Protein 6XFJ (pdb70)

Sequence (306 aa):
SASKNSSAISSSSSIFCEEKYKQTKEEQALTFFQEHPQYMMRRSKKEDEEEQLMTEEFKKVLLEPGSKNLSIYQTLLAAHERLQALNSASKNSSAISSSSSSIFCEKYKQTKEQALTFFQEHPQYMRSKEDEEQLMTEFKKVLLEPGSKNLSIYQTLLAAHERLQALNSASKNSSAISSSSSSIFCEKYKQTKEEQALTFFQEHPQYMRSKEDEEQLMTEFKKVLLEPGSKNLSIYQTLLAAHERLQALSASKNSAISSSSSIFCEEKYKQTKEQALTFFQEHPQYMRSKKEDEEEQLMTEEFKKVLLEPGSKNLSIYQTLLLAAHERLQAL

Radius of gyration: 25.16 Å; Cα contacts (8 Å, |Δi|>4): 412; chains: 4; bounding box: 38×78×52 Å

Secondary structure (DSSP, 8-state):
-HHHHHHHHHHIIIIIS-HHHHHHHHHHHH-THHHH-HHHHHHHHHHHHHHHHSGGGTT--HHHHHHHHHHHHHH-/--HHHHHHHHHHIIIIIS-HHHHHHHHHHHH-THHHH-HHHHHHHHHHHHHHHH-GGGTT--HHHHHHHHHHHHHT-/--HHHHHHHHHHIIIIIS-HHHHHHHHHHHH-THHHH-HHHHHHHHHHHHHHHHSGGGTT--HHHHHHHHHHHHHT-/-HHHHHHHHHHIIIIIS-HHHHHHHHHHHH-THHHH-HHHHHHHHHHHHHHHH-GGGTT--HHHHHHHHHHHHHT-

Structure (mmCIF, N/CA/C/O backbone):
data_6XFJ
#
_entry.id   6XFJ
#
_cell.length_a   25.503
_cell.length_b   53.183
_cell.length_c   56.851
_cell.angle_alpha   107.690
_cell.angle_beta   97.200
_cell.angle_gamma   95.950
#
_symmetry.space_group_name_H-M   'P 1'
#
loop_
_entity.id
_entity.type
_entity.pdbx_description
1 polymer 'Type 3 secretion system pilotin'
2 non-polymer 'CADMIUM ION'
3 non-polymer 'CHLORIDE ION'
4 non-polymer 'SODIUM ION'
5 water water
#
loop_
_atom_site.group_PDB
_atom_site.id
_atom_site.type_symbol
_atom_site.label_atom_id
_atom_site.label_alt_id
_atom_site.label_comp_id
_atom_site.label_asym_id
_atom_site.label_entity_id
_atom_site.label_seq_id
_atom_site.pdbx_PDB_ins_code
_atom_site.Cartn_x
_atom_site.Cartn_y
_atom_site.Cartn_z
_atom_site.occupancy
_atom_site.B_iso_or_equiv
_atom_site.auth_seq_id
_atom_site.auth_comp_id
_atom_site.auth_asym_id
_atom_site.auth_atom_id
_atom_site.pdbx_PDB_model_num
ATOM 1 N N . SER A 1 7 ? 0.795 86.293 14.327 1.00 38.17 72 SER A N 1
ATOM 2 C CA . SER A 1 7 ? 0.634 85.106 13.429 1.00 28.43 72 SER A CA 1
ATOM 3 C C . SER A 1 7 ? 0.166 83.882 14.223 1.00 25.15 72 SER A C 1
ATOM 4 O O . SER A 1 7 ? 0.426 83.769 15.449 1.00 23.38 72 SER A O 1
ATOM 7 N N . ALA A 1 8 ? -0.463 82.945 13.520 1.00 20.94 73 ALA A N 1
ATOM 8 C CA . ALA A 1 8 ? -0.866 81.651 14.099 1.00 18.41 73 ALA A CA 1
ATOM 9 C C . ALA A 1 8 ? 0.399 80.948 14.577 1.00 16.29 73 ALA A C 1
ATOM 10 O O . ALA A 1 8 ? 0.335 80.357 15.651 1.00 16.94 73 ALA A O 1
ATOM 12 N N . SER A 1 9 ? 1.518 81.019 13.869 1.00 17.47 74 SER A N 1
ATOM 13 C CA . SER A 1 9 ? 2.759 80.322 14.282 1.00 19.04 74 SER A CA 1
ATOM 14 C C . SER A 1 9 ? 3.276 80.901 15.610 1.00 16.87 74 SER A C 1
ATOM 15 O O . SER A 1 9 ? 3.756 80.152 16.469 1.00 18.58 74 SER A O 1
ATOM 18 N N . LYS A 1 10 ? 3.183 82.200 15.831 1.00 18.16 75 LYS A N 1
ATOM 19 C CA . LYS A 1 10 ? 3.671 82.797 17.087 1.00 19.81 75 LYS A CA 1
ATOM 20 C C . LYS A 1 10 ? 2.834 82.273 18.273 1.00 15.21 75 LYS A C 1
ATOM 21 O O . LYS A 1 10 ? 3.383 81.826 19.290 1.00 15.53 75 LYS A O 1
ATOM 27 N N . ASN A 1 11 ? 1.514 82.363 18.131 1.00 13.68 76 ASN A N 1
ATOM 28 C CA . ASN A 1 11 ? 0.615 81.942 19.222 1.00 13.87 76 ASN A CA 1
ATOM 29 C C . ASN A 1 11 ? 0.807 80.446 19.457 1.00 11.45 76 ASN A C 1
ATOM 30 O O . ASN A 1 11 ? 0.724 79.971 20.628 1.00 11.02 76 ASN A O 1
ATOM 35 N N . SER A 1 12 ? 1.027 79.679 18.375 1.00 12.62 77 SER A N 1
ATOM 36 C CA A SER A 1 12 ? 1.227 78.211 18.481 0.58 12.82 77 SER A CA 1
ATOM 37 C CA B SER A 1 12 ? 1.161 78.212 18.560 0.42 12.40 77 SER A CA 1
ATOM 38 C C . SER A 1 12 ? 2.496 77.917 19.284 1.00 12.10 77 SER A C 1
ATOM 39 O O . SER A 1 12 ? 2.521 76.979 20.137 1.00 11.89 77 SER A O 1
ATOM 44 N N . ALA A 1 13 ? 3.547 78.695 19.032 1.00 11.36 78 ALA A N 1
ATOM 45 C CA . ALA A 1 13 ? 4.863 78.463 19.632 1.00 13.42 78 ALA A CA 1
ATOM 46 C C . ALA A 1 13 ? 4.715 78.762 21.115 1.00 11.90 78 ALA A C 1
ATOM 47 O O . ALA A 1 13 ? 5.176 77.990 21.954 1.00 11.62 78 ALA A O 1
ATOM 49 N N . ILE A 1 14 ? 4.047 79.860 21.440 1.00 11.24 79 ILE A N 1
ATOM 50 C CA . ILE A 1 14 ? 3.939 80.256 22.887 1.00 11.07 79 ILE A CA 1
ATOM 51 C C . ILE A 1 14 ? 3.115 79.220 23.652 1.00 9.54 79 ILE A C 1
ATOM 52 O O . ILE A 1 14 ? 3.499 78.730 24.739 1.00 8.88 79 ILE A O 1
ATOM 57 N N . SER A 1 15 ? 1.997 78.832 23.057 1.00 8.90 80 SER A N 1
ATOM 58 C CA A SER A 1 15 ? 1.100 77.830 23.692 0.59 8.98 80 SER A CA 1
ATOM 59 C CA B SER A 1 15 ? 1.102 77.852 23.723 0.41 9.36 80 SER A CA 1
ATOM 60 C C . SER A 1 15 ? 1.835 76.503 23.877 1.00 8.56 80 SER A C 1
ATOM 61 O O . SER A 1 15 ? 1.730 75.879 24.919 1.00 8.49 80 SER A O 1
ATOM 66 N N . SER A 1 16 ? 2.558 76.052 22.850 1.00 9.92 81 SER A N 1
ATOM 67 C CA A SER A 1 16 ? 3.296 74.775 22.942 0.52 11.05 81 SER A CA 1
ATOM 68 C CA B SER A 1 16 ? 3.283 74.768 22.964 0.48 10.87 81 SER A CA 1
ATOM 69 C C . SER A 1 16 ? 4.379 74.888 24.026 1.00 9.09 81 SER A C 1
ATOM 70 O O . SER A 1 16 ? 4.588 73.925 24.743 1.00 8.22 81 SER A O 1
ATOM 75 N N . SER A 1 17 ? 5.036 76.043 24.074 1.00 8.58 82 SER A N 1
ATOM 76 C CA . SER A 1 17 ? 6.063 76.231 25.132 1.00 9.31 82 SER A CA 1
ATOM 77 C C . SER A 1 17 ? 5.460 76.106 26.543 1.00 9.59 82 SER A C 1
ATOM 78 O O . SER A 1 17 ? 6.063 75.470 27.456 1.00 10.38 82 SER A O 1
ATOM 81 N N . ILE A 1 18 ? 4.288 76.663 26.748 1.00 10.42 83 ILE A N 1
ATOM 82 C CA . ILE A 1 18 ? 3.576 76.544 28.047 1.00 9.38 83 ILE A CA 1
ATOM 83 C C . ILE A 1 18 ? 3.209 75.103 28.350 1.00 8.71 83 ILE A C 1
ATOM 84 O O . ILE A 1 18 ? 3.502 74.554 29.424 1.00 9.74 83 ILE A O 1
ATOM 89 N N . PHE A 1 19 ? 2.651 74.421 27.346 1.00 9.46 84 PHE A N 1
ATOM 90 C CA . PHE A 1 19 ? 2.214 73.017 27.533 1.00 10.33 84 PHE A CA 1
ATOM 91 C C . PHE A 1 19 ? 3.405 72.093 27.793 1.00 9.20 84 PHE A C 1
ATOM 92 O O . PHE A 1 19 ? 3.342 71.219 28.667 1.00 9.45 84 PHE A O 1
ATOM 100 N N . CYS A 1 20 ? 4.453 72.237 26.980 1.00 9.27 85 CYS A N 1
ATOM 101 C CA . CYS A 1 20 ? 5.597 71.322 26.970 1.00 10.22 85 CYS A CA 1
ATOM 102 C C . CYS A 1 20 ? 6.567 71.571 28.109 1.00 10.01 85 CYS A C 1
ATOM 103 O O . CYS A 1 20 ? 6.880 70.645 28.836 1.00 12.78 85 CYS A O 1
ATOM 106 N N A GLU A 1 21 ? 6.989 72.813 28.264 0.52 9.98 86 GLU A N 1
ATOM 107 N N B GLU A 1 21 ? 7.112 72.784 28.177 0.48 10.75 86 GLU A N 1
ATOM 108 C CA A GLU A 1 21 ? 8.160 73.142 29.105 0.52 12.26 86 GLU A CA 1
ATOM 109 C CA B GLU A 1 21 ? 8.184 73.127 29.146 0.48 12.00 86 GLU A CA 1
ATOM 110 C C A GLU A 1 21 ? 7.750 73.753 30.461 0.52 12.27 86 GLU A C 1
ATOM 111 C C B GLU A 1 21 ? 7.591 73.565 30.496 0.48 10.86 86 GLU A C 1
ATOM 112 O O A GLU A 1 21 ? 8.489 73.569 31.470 0.52 12.10 86 GLU A O 1
ATOM 113 O O B GLU A 1 21 ? 7.967 72.991 31.517 0.48 9.80 86 GLU A O 1
ATOM 124 N N . LYS A 1 22 ? 6.656 74.510 30.497 1.00 10.85 87 LYS A N 1
ATOM 125 C CA . LYS A 1 22 ? 6.204 75.072 31.777 1.00 12.06 87 LYS A CA 1
ATOM 126 C C . LYS A 1 22 ? 5.438 74.029 32.575 1.00 11.02 87 LYS A C 1
ATOM 127 O O . LYS A 1 22 ? 5.733 73.789 33.723 1.00 11.67 87 LYS A O 1
ATOM 133 N N . TYR A 1 23 ? 4.456 73.352 31.987 1.00 10.98 88 TYR A N 1
ATOM 134 C CA . TYR A 1 23 ? 3.615 72.351 32.644 1.00 10.90 88 TYR A CA 1
ATOM 135 C C . TYR A 1 23 ? 4.132 70.927 32.522 1.00 11.45 88 TYR A C 1
ATOM 136 O O . TYR A 1 23 ? 3.658 70.052 33.226 1.00 12.05 88 TYR A O 1
ATOM 145 N N . LYS A 1 24 ? 4.994 70.647 31.549 1.00 10.87 89 LYS A N 1
ATOM 146 C CA . LYS A 1 24 ? 5.534 69.285 31.322 1.00 10.87 89 LYS A CA 1
ATOM 147 C C . LYS A 1 24 ? 4.397 68.274 31.076 1.00 10.50 89 LYS A C 1
ATOM 148 O O . LYS A 1 24 ? 4.466 67.150 31.524 1.00 11.01 89 LYS A O 1
ATOM 154 N N . GLN A 1 25 ? 3.334 68.727 30.406 1.00 10.68 90 GLN A N 1
ATOM 155 C CA . GLN A 1 25 ? 2.103 67.894 30.341 1.00 10.77 90 GLN A CA 1
ATOM 156 C C . GLN A 1 25 ? 2.373 66.555 29.641 1.00 9.42 90 GLN A C 1
ATOM 157 O O . GLN A 1 25 ? 1.810 65.566 30.064 1.00 10.59 90 GLN A O 1
ATOM 163 N N . THR A 1 26 ? 3.089 66.571 28.502 1.00 9.66 91 THR A N 1
ATOM 164 C CA . THR A 1 26 ? 3.315 65.306 27.779 1.00 9.55 91 THR A CA 1
ATOM 165 C C . THR A 1 26 ? 4.182 64.345 28.592 1.00 10.81 91 THR A C 1
ATOM 166 O O . THR A 1 26 ? 3.849 63.130 28.655 1.00 11.65 91 THR A O 1
ATOM 170 N N . LYS A 1 27 ? 5.266 64.864 29.186 1.00 9.99 92 LYS A N 1
ATOM 171 C CA . LYS A 1 27 ? 6.133 63.989 30.000 1.00 11.17 92 LYS A CA 1
ATOM 172 C C . LYS A 1 27 ? 5.321 63.411 31.182 1.00 11.50 92 LYS A C 1
ATOM 173 O O . LYS A 1 27 ? 5.480 62.205 31.480 1.00 11.35 92 LYS A O 1
ATOM 179 N N . GLU A 1 28 ? 4.499 64.238 31.830 1.00 10.65 93 GLU A N 1
ATOM 180 C CA A GLU A 1 28 ? 3.674 63.745 32.945 0.66 11.41 93 GLU A CA 1
ATOM 181 C CA B GLU A 1 28 ? 3.609 63.822 32.955 0.34 11.58 93 GLU A CA 1
ATOM 182 C C . GLU A 1 28 ? 2.648 62.708 32.493 1.00 11.02 93 GLU A C 1
ATOM 183 O O . GLU A 1 28 ? 2.456 61.692 33.185 1.00 12.20 93 GLU A O 1
ATOM 194 N N . GLN A 1 29 ? 2.054 62.931 31.331 1.00 10.24 94 GLN A N 1
ATOM 195 C CA . GLN A 1 29 ? 1.068 61.965 30.795 1.00 10.20 94 GLN A CA 1
ATOM 196 C C . GLN A 1 29 ? 1.739 60.631 30.474 1.00 11.60 94 GLN A C 1
ATOM 197 O O . GLN A 1 29 ? 1.161 59.584 30.789 1.00 11.25 94 GLN A O 1
ATOM 203 N N . ALA A 1 30 ? 2.936 60.674 29.938 1.00 11.35 95 ALA A N 1
ATOM 204 C CA . ALA A 1 30 ? 3.611 59.414 29.568 1.00 10.95 95 ALA A CA 1
ATOM 205 C C . ALA A 1 30 ? 3.954 58.663 30.848 1.00 10.96 95 ALA A C 1
ATOM 206 O O . ALA A 1 30 ? 3.742 57.454 30.962 1.00 11.80 95 ALA A O 1
ATOM 208 N N . LEU A 1 31 ? 4.438 59.408 31.842 1.00 10.50 96 LEU A N 1
ATOM 209 C CA . LEU A 1 31 ? 4.783 58.743 33.119 1.00 14.40 96 LEU A CA 1
ATOM 210 C C . LEU A 1 31 ? 3.525 58.132 33.744 1.00 16.02 96 LEU A C 1
ATOM 211 O O . LEU A 1 31 ? 3.569 56.935 34.190 1.00 14.96 96 LEU A O 1
ATOM 216 N N . THR A 1 32 ? 2.433 58.869 33.746 1.00 15.64 97 THR A N 1
ATOM 217 C CA . THR A 1 32 ? 1.141 58.366 34.276 1.00 13.23 97 THR A CA 1
ATOM 218 C C . THR A 1 32 ? 0.781 57.053 33.592 1.00 11.43 97 THR A C 1
ATOM 219 O O . THR A 1 32 ? 0.437 56.063 34.203 1.00 13.23 97 THR A O 1
ATOM 223 N N . PHE A 1 33 ? 0.772 57.068 32.246 1.00 10.18 98 PHE A N 1
ATOM 224 C CA . PHE A 1 33 ? 0.466 55.867 31.458 1.00 9.65 98 PHE A CA 1
ATOM 225 C C . PHE A 1 33 ? 1.312 54.688 31.927 1.00 10.31 98 PHE A C 1
ATOM 226 O O . PHE A 1 33 ? 0.785 53.580 32.123 1.00 9.99 98 PHE A O 1
ATOM 234 N N . PHE A 1 34 ? 2.630 54.866 31.967 1.00 9.71 99 PHE A N 1
ATOM 235 C CA . PHE A 1 34 ? 3.502 53.722 32.291 1.00 10.93 99 PHE A CA 1
ATOM 236 C C . PHE A 1 34 ? 3.283 53.257 33.738 1.00 10.84 99 PHE A C 1
ATOM 237 O O . PHE A 1 34 ? 3.200 52.031 33.989 1.00 10.46 99 PHE A O 1
ATOM 245 N N . GLN A 1 35 ? 3.130 54.186 34.683 1.00 10.35 100 GLN A N 1
ATOM 246 C CA . GLN A 1 35 ? 2.832 53.769 36.066 1.00 10.96 100 GLN A CA 1
ATOM 247 C C . GLN A 1 35 ? 1.549 52.916 36.097 1.00 10.16 100 GLN A C 1
ATOM 248 O O . GLN A 1 35 ? 1.470 51.980 36.928 1.00 11.58 100 GLN A O 1
ATOM 254 N N . GLU A 1 36 ? 0.564 53.257 35.264 1.00 10.46 101 GLU A N 1
ATOM 255 C CA . GLU A 1 36 ? -0.762 52.573 35.239 1.00 10.96 101 GLU A CA 1
ATOM 256 C C . GLU A 1 36 ? -0.712 51.254 34.449 1.00 9.70 101 GLU A C 1
ATOM 257 O O . GLU A 1 36 ? -1.649 50.478 34.543 1.00 13.08 101 GLU A O 1
ATOM 263 N N . HIS A 1 37 ? 0.359 51.009 33.709 1.00 9.15 102 HIS A N 1
ATOM 264 C CA . HIS A 1 37 ? 0.471 49.833 32.812 1.00 9.15 102 HIS A CA 1
ATOM 265 C C . HIS A 1 37 ? 1.821 49.187 33.040 1.00 8.90 102 HIS A C 1
ATOM 266 O O . HIS A 1 37 ? 2.684 49.191 32.153 1.00 9.28 102 HIS A O 1
ATOM 273 N N . PRO A 1 38 ? 2.027 48.614 34.238 1.00 9.12 103 PRO A N 1
ATOM 274 C CA . PRO A 1 38 ? 3.340 48.107 34.614 1.00 8.63 103 PRO A CA 1
ATOM 275 C C . PRO A 1 38 ? 3.829 46.957 33.725 1.00 9.45 103 PRO A C 1
ATOM 276 O O . PRO A 1 38 ? 5.009 46.639 33.814 1.00 9.52 103 PRO A O 1
ATOM 280 N N . GLN A 1 39 ? 2.959 46.314 32.947 1.00 9.79 104 GLN A N 1
ATOM 281 C CA . GLN A 1 39 ? 3.429 45.261 32.022 1.00 10.14 104 GLN A CA 1
ATOM 282 C C . GLN A 1 39 ? 4.582 45.816 31.159 1.00 10.96 104 GLN A C 1
ATOM 283 O O . GLN A 1 39 ? 5.472 45.045 30.783 1.00 11.52 104 GLN A O 1
ATOM 289 N N . TYR A 1 40 ? 4.549 47.100 30.806 1.00 9.61 105 TYR A N 1
ATOM 290 C CA . TYR A 1 40 ? 5.515 47.666 29.839 1.00 10.98 105 TYR A CA 1
ATOM 291 C C . TYR A 1 40 ? 6.864 47.959 30.500 1.00 11.03 105 TYR A C 1
ATOM 292 O O . TYR A 1 40 ? 7.843 48.156 29.778 1.00 12.38 105 TYR A O 1
ATOM 301 N N A MET A 1 41 ? 6.928 48.016 31.829 0.46 10.44 106 MET A N 1
ATOM 302 N N B MET A 1 41 ? 6.894 47.998 31.831 0.54 10.03 106 MET A N 1
ATOM 303 C CA A MET A 1 41 ? 8.254 48.062 32.494 0.46 11.38 106 MET A CA 1
ATOM 304 C CA B MET A 1 41 ? 8.182 48.114 32.549 0.54 10.78 106 MET A CA 1
ATOM 305 C C A MET A 1 41 ? 8.739 46.643 32.778 0.46 12.14 106 MET A C 1
ATOM 306 C C B MET A 1 41 ? 8.697 46.722 32.947 0.54 12.46 106 MET A C 1
ATOM 307 O O A MET A 1 41 ? 9.961 46.408 32.835 0.46 12.86 106 MET A O 1
ATOM 308 O O B MET A 1 41 ? 9.902 46.588 33.217 0.54 13.97 106 MET A O 1
ATOM 317 N N . ARG A 1 42 ? 7.798 45.734 33.005 1.00 12.21 107 ARG A N 1
ATOM 318 C CA A ARG A 1 42 ? 8.135 44.357 33.399 0.56 13.05 107 ARG A CA 1
ATOM 319 C CA B ARG A 1 42 ? 8.113 44.339 33.400 0.44 13.81 107 ARG A CA 1
ATOM 320 C C . ARG A 1 42 ? 8.660 43.599 32.175 1.00 12.22 107 ARG A C 1
ATOM 321 O O . ARG A 1 42 ? 9.439 42.696 32.369 1.00 16.73 107 ARG A O 1
ATOM 336 N N . SER A 1 43 ? 8.186 43.938 30.983 1.00 12.60 108 SER A N 1
ATOM 337 C CA . SER A 1 43 ? 8.496 43.188 29.752 1.00 12.17 108 SER A CA 1
ATOM 338 C C . SER A 1 43 ? 8.990 44.163 28.676 1.00 11.13 108 SER A C 1
ATOM 339 O O . SER A 1 43 ? 8.206 44.958 28.130 1.00 12.02 108 SER A O 1
ATOM 342 N N . LYS A 1 44 ? 10.254 44.033 28.314 1.00 12.78 109 LYS A N 1
ATOM 343 C CA A LYS A 1 44 ? 10.834 44.843 27.227 0.64 13.52 109 LYS A CA 1
ATOM 344 C CA B LYS A 1 44 ? 10.909 44.757 27.189 0.36 14.48 109 LYS A CA 1
ATOM 345 C C . LYS A 1 44 ? 10.156 44.488 25.881 1.00 12.02 109 LYS A C 1
ATOM 346 O O . LYS A 1 44 ? 9.912 45.388 25.108 1.00 14.31 109 LYS A O 1
ATOM 357 N N . GLU A 1 45 ? 9.808 43.231 25.653 1.00 12.67 110 GLU A N 1
ATOM 358 C CA . GLU A 1 45 ? 9.118 42.817 24.430 1.00 13.39 110 GLU A CA 1
ATOM 359 C C . GLU A 1 45 ? 7.768 43.535 24.340 1.00 12.02 110 GLU A C 1
ATOM 360 O O . GLU A 1 45 ? 7.391 43.992 23.261 1.00 12.80 110 GLU A O 1
ATOM 362 N N . ASP A 1 46 ? 7.017 43.595 25.419 1.00 11.49 111 ASP A N 1
ATOM 363 C CA . ASP A 1 46 ? 5.723 44.303 25.388 1.00 11.02 111 ASP A CA 1
ATOM 364 C C . ASP A 1 46 ? 5.948 45.780 25.073 1.00 9.89 111 ASP A C 1
ATOM 365 O O . ASP A 1 46 ? 5.205 46.371 24.291 1.00 9.68 111 ASP A O 1
ATOM 370 N N A GLU A 1 47 ? 6.981 46.394 25.659 0.39 11.21 112 GLU A N 1
ATOM 371 N N B GLU A 1 47 ? 6.983 46.379 25.656 0.61 10.23 112 GLU A N 1
ATOM 372 C CA A GLU A 1 47 ? 7.289 47.842 25.455 0.39 11.62 112 GLU A CA 1
ATOM 373 C CA B GLU A 1 47 ? 7.283 47.826 25.459 0.61 10.74 112 GLU A CA 1
ATOM 374 C C A GLU A 1 47 ? 7.639 48.067 23.975 0.39 10.76 112 GLU A C 1
ATOM 375 C C B GLU A 1 47 ? 7.613 48.049 23.971 0.61 9.59 112 GLU A C 1
ATOM 376 O O A GLU A 1 47 ? 7.198 49.089 23.401 0.39 10.97 112 GLU A O 1
ATOM 377 O O B GLU A 1 47 ? 7.127 49.038 23.374 0.61 9.65 112 GLU A O 1
ATOM 388 N N . GLU A 1 48 ? 8.360 47.133 23.337 1.00 11.24 113 GLU A N 1
ATOM 389 C CA . GLU A 1 48 ? 8.765 47.341 21.946 1.00 11.92 113 GLU A CA 1
ATOM 390 C C . GLU A 1 48 ? 7.520 47.221 21.045 1.00 9.53 113 GLU A C 1
ATOM 391 O O . GLU A 1 48 ? 7.349 48.014 20.136 1.00 11.32 113 GLU A O 1
ATOM 397 N N . GLN A 1 49 ? 6.613 46.281 21.340 1.00 10.51 114 GLN A N 1
ATOM 398 C CA . GLN A 1 49 ? 5.342 46.133 20.600 1.00 10.61 114 GLN A CA 1
ATOM 399 C C . GLN A 1 49 ? 4.504 47.410 20.792 1.00 9.64 114 GLN A C 1
ATOM 400 O O . GLN A 1 49 ? 3.891 47.865 19.845 1.00 9.75 114 GLN A O 1
ATOM 406 N N . LEU A 1 50 ? 4.518 47.956 22.018 1.00 9.01 115 LEU A N 1
ATOM 407 C CA . LEU A 1 50 ? 3.693 49.152 22.242 1.00 8.45 115 LEU A CA 1
ATOM 408 C C . LEU A 1 50 ? 4.207 50.321 21.415 1.00 7.97 115 LEU A C 1
ATOM 409 O O . LEU A 1 50 ? 3.431 51.073 20.826 1.00 9.04 115 LEU A O 1
ATOM 414 N N . MET A 1 51 ? 5.510 50.483 21.377 1.00 8.60 116 MET A N 1
ATOM 415 C CA . MET A 1 51 ? 6.097 51.615 20.588 1.00 9.91 116 MET A CA 1
ATOM 416 C C . MET A 1 51 ? 5.829 51.478 19.088 1.00 9.33 116 MET A C 1
ATOM 417 O O . MET A 1 51 ? 5.482 52.443 18.447 1.00 9.98 116 MET A O 1
ATOM 422 N N . THR A 1 52 ? 5.855 50.254 18.582 1.00 10.64 117 THR A N 1
ATOM 423 C CA . THR A 1 52 ? 5.490 49.975 17.186 1.00 11.12 117 THR A CA 1
ATOM 424 C C . THR A 1 52 ? 4.043 50.401 16.945 1.00 10.26 117 THR A C 1
ATOM 425 O O . THR A 1 52 ? 3.736 51.120 15.972 1.00 11.80 117 THR A O 1
ATOM 429 N N A GLU A 1 53 ? 3.118 49.989 17.829 0.48 11.22 118 GLU A N 1
ATOM 430 N N B GLU A 1 53 ? 3.140 49.996 17.834 0.52 10.86 118 GLU A N 1
ATOM 431 C CA A GLU A 1 53 ? 1.671 50.304 17.636 0.48 10.96 118 GLU A CA 1
ATOM 432 C CA B GLU A 1 53 ? 1.711 50.330 17.629 0.52 9.93 118 GLU A CA 1
ATOM 433 C C A GLU A 1 53 ? 1.415 51.804 17.870 0.48 10.00 118 GLU A C 1
ATOM 434 C C B GLU A 1 53 ? 1.521 51.851 17.794 0.52 9.82 118 GLU A C 1
ATOM 435 O O A GLU A 1 53 ? 0.455 52.332 17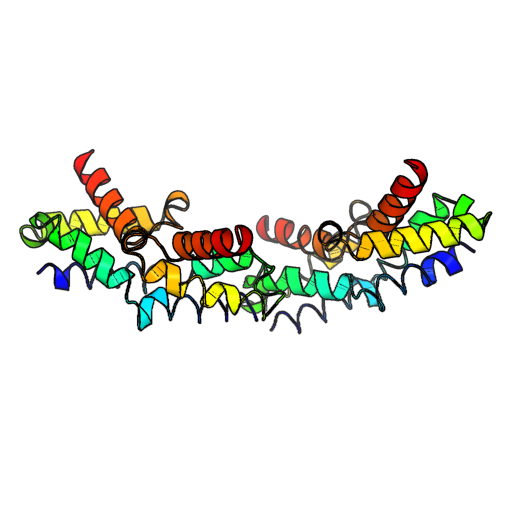.263 0.48 11.80 118 GLU A O 1
ATOM 436 O O B GLU A 1 53 ? 0.757 52.483 17.059 0.52 8.82 118 GLU A O 1
ATOM 447 N N . PHE A 1 54 ? 2.148 52.440 18.802 1.00 9.30 119 PHE A N 1
ATOM 448 C CA . PHE A 1 54 ? 2.022 53.877 19.088 1.00 10.37 119 PHE A CA 1
ATOM 449 C C . PHE A 1 54 ? 2.375 54.681 17.830 1.00 9.67 119 PHE A C 1
ATOM 450 O O . PHE A 1 54 ? 1.709 55.604 17.517 1.00 9.76 119 PHE A O 1
ATOM 458 N N . LYS A 1 55 ? 3.508 54.343 17.221 1.00 10.11 120 LYS A N 1
ATOM 459 C CA . LYS A 1 55 ? 3.908 55.047 15.973 1.00 10.55 120 LYS A CA 1
ATOM 460 C C . LYS A 1 55 ? 2.816 54.909 14.889 1.00 9.29 120 LYS A C 1
ATOM 461 O O . LYS A 1 55 ? 2.568 55.889 14.173 1.00 9.64 120 LYS A O 1
ATOM 467 N N . LYS A 1 56 ? 2.183 53.763 14.815 1.00 11.63 121 LYS A N 1
ATOM 468 C CA . LYS A 1 56 ? 1.086 53.575 13.830 1.00 12.99 121 LYS A CA 1
ATOM 469 C C . LYS A 1 56 ? -0.129 54.455 14.177 1.00 11.47 121 LYS A C 1
ATOM 470 O O . LYS A 1 56 ? -0.719 55.133 13.307 1.00 11.99 121 LYS A O 1
ATOM 476 N N . VAL A 1 57 ? -0.460 54.533 15.490 1.00 12.80 122 VAL A N 1
ATOM 477 C CA . VAL A 1 57 ? -1.629 55.354 15.917 1.00 10.69 122 VAL A CA 1
ATOM 478 C C . VAL A 1 57 ? -1.360 56.801 15.564 1.00 9.32 122 VAL A C 1
ATOM 479 O O . VAL A 1 57 ? -2.264 57.478 15.082 1.00 10.61 122 VAL A O 1
ATOM 483 N N . LEU A 1 58 ? -0.131 57.277 15.785 1.00 9.86 123 LEU A N 1
ATOM 484 C CA . LEU A 1 58 ? 0.177 58.703 15.588 1.00 9.79 123 LEU A CA 1
ATOM 485 C C . LEU A 1 58 ? 0.115 59.067 14.102 1.00 10.80 123 LEU A C 1
ATOM 486 O O . LEU A 1 58 ? 0.043 60.265 13.789 1.00 11.60 123 LEU A O 1
ATOM 491 N N . LEU A 1 59 ? 0.237 58.082 13.183 1.00 11.38 124 LEU A N 1
ATOM 492 C CA . LEU A 1 59 ? 0.115 58.351 11.711 1.00 12.96 124 LEU A CA 1
ATOM 493 C C . LEU A 1 59 ? -1.357 58.538 11.323 1.00 11.38 124 LEU A C 1
ATOM 494 O O . LEU A 1 59 ? -1.619 59.019 10.226 1.00 14.56 124 LEU A O 1
ATOM 499 N N . GLU A 1 60 ? -2.321 58.069 12.081 1.00 13.83 125 GLU A N 1
ATOM 500 C CA . GLU A 1 60 ? -3.738 58.124 11.709 1.00 12.30 125 GLU A CA 1
ATOM 501 C C . GLU A 1 60 ? -4.308 59.504 11.841 1.00 13.78 125 GLU A C 1
ATOM 502 O O . GLU A 1 60 ? -4.262 60.063 12.957 1.00 15.44 125 GLU A O 1
ATOM 508 N N . PRO A 1 61 ? -4.940 60.098 10.802 1.00 16.74 126 PRO A N 1
ATOM 509 C CA . PRO A 1 61 ? -5.574 61.401 10.971 1.00 14.44 126 PRO A CA 1
ATOM 510 C C . PRO A 1 61 ? -6.619 61.426 12.100 1.00 12.13 126 PRO A C 1
ATOM 511 O O . PRO A 1 61 ? -6.811 62.484 12.741 1.00 15.04 126 PRO A O 1
ATOM 515 N N . GLY A 1 62 ? -7.266 60.316 12.386 1.00 12.05 127 GLY A N 1
ATOM 516 C CA . GLY A 1 62 ? -8.267 60.278 13.463 1.00 14.68 127 GLY A CA 1
ATOM 517 C C . GLY A 1 62 ? -7.626 60.571 14.825 1.00 13.65 127 GLY A C 1
ATOM 518 O O . GLY A 1 62 ? -8.352 60.884 15.807 1.00 18.41 127 GLY A O 1
ATOM 519 N N . SER A 1 63 ? -6.310 60.419 14.924 1.00 15.29 128 SER A N 1
ATOM 520 C CA . SER A 1 63 ? -5.566 60.609 16.200 1.00 16.81 128 SER A CA 1
ATOM 521 C C . SER A 1 63 ? -4.898 61.980 16.279 1.00 13.18 128 SER A C 1
ATOM 522 O O . SER A 1 63 ? -4.210 62.264 17.301 1.00 12.93 128 SER A O 1
ATOM 525 N N . LYS A 1 64 ? -5.085 62.846 15.303 1.00 15.53 129 LYS A N 1
ATOM 526 C CA . LYS A 1 64 ? -4.207 64.025 15.156 1.00 15.76 129 LYS A CA 1
ATOM 527 C C . LYS A 1 64 ? -4.342 64.982 16.366 1.00 12.73 129 LYS A C 1
ATOM 528 O O . LYS A 1 64 ? -3.370 65.700 16.590 1.00 11.38 129 LYS A O 1
ATOM 534 N N . ASN A 1 65 ? -5.519 65.044 16.973 1.00 12.73 130 ASN A N 1
ATOM 535 C CA . ASN A 1 65 ? -5.733 65.980 18.129 1.00 13.01 130 ASN A CA 1
ATOM 536 C C . ASN A 1 65 ? -5.659 65.286 19.467 1.00 13.55 130 ASN A C 1
ATOM 537 O O . ASN A 1 65 ? -5.968 65.949 20.485 1.00 14.58 130 ASN A O 1
ATOM 542 N N . LEU A 1 66 ? -5.217 64.057 19.513 1.00 12.27 131 LEU A N 1
ATOM 543 C CA . LEU A 1 66 ? -5.163 63.324 20.784 1.00 12.32 131 LEU A CA 1
ATOM 544 C C . LEU A 1 66 ? -3.831 63.530 21.489 1.00 12.57 131 LEU A C 1
ATOM 545 O O . LEU A 1 66 ? -2.793 63.881 20.977 1.00 12.63 131 LEU A O 1
ATOM 550 N N . SER A 1 67 ? -3.912 63.394 22.832 1.00 9.71 132 SER A N 1
ATOM 551 C CA . SER A 1 67 ? -2.743 63.589 23.718 1.00 10.34 132 SER A CA 1
ATOM 552 C C . SER A 1 67 ? -1.863 62.370 23.686 1.00 8.47 132 SER A C 1
ATOM 553 O O . SER A 1 67 ? -2.248 61.274 23.190 1.00 9.01 132 SER A O 1
ATOM 556 N N . ILE A 1 68 ? -0.668 62.448 24.268 1.00 8.96 133 ILE A N 1
ATOM 557 C CA . ILE A 1 68 ? 0.188 61.266 24.355 1.00 8.84 133 ILE A CA 1
ATOM 558 C C . ILE A 1 68 ? -0.482 60.192 25.224 1.00 9.44 133 ILE A C 1
ATOM 559 O O . ILE A 1 68 ? -0.371 59.023 24.974 1.00 8.65 133 ILE A O 1
ATOM 564 N N . TYR A 1 69 ? -1.209 60.597 26.285 1.00 8.93 134 TYR A N 1
ATOM 565 C CA . TYR A 1 69 ? -1.908 59.589 27.094 1.00 9.96 134 TYR A CA 1
ATOM 566 C C . TYR A 1 69 ? -2.927 58.832 26.271 1.00 9.18 134 TYR A C 1
ATOM 567 O O . TYR A 1 69 ? -3.019 57.645 26.351 1.00 9.47 134 TYR A O 1
ATOM 576 N N . GLN A 1 70 ? -3.732 59.600 25.561 1.00 9.11 135 GLN A N 1
ATOM 577 C CA . GLN A 1 70 ? -4.858 58.982 24.796 1.00 8.77 135 GLN A CA 1
ATOM 578 C C . GLN A 1 70 ? -4.314 58.078 23.670 1.00 9.33 135 GLN A C 1
ATOM 579 O O . GLN A 1 70 ? -4.864 56.994 23.423 1.00 10.06 135 GLN A O 1
ATOM 585 N N . THR A 1 71 ? -3.176 58.454 23.101 1.00 9.35 136 THR A N 1
ATOM 586 C CA . THR A 1 71 ? -2.620 57.635 21.982 1.00 9.53 136 THR A CA 1
ATOM 587 C C . THR A 1 71 ? -1.863 56.416 22.519 1.00 9.58 136 THR A C 1
ATOM 588 O O . THR A 1 71 ? -1.915 55.347 21.901 1.00 8.29 136 THR A O 1
ATOM 592 N N . LEU A 1 72 ? -1.178 56.542 23.671 1.00 9.70 137 LEU A N 1
ATOM 593 C CA . LEU A 1 72 ? -0.608 55.336 24.336 1.00 9.62 137 LEU A CA 1
ATOM 594 C C . LEU A 1 72 ? -1.741 54.406 24.731 1.00 9.16 137 LEU A C 1
ATOM 595 O O . LEU A 1 72 ? -1.582 53.199 24.535 1.00 8.99 137 LEU A O 1
ATOM 600 N N . LEU A 1 73 ? -2.867 54.892 25.270 1.00 9.86 138 LEU A N 1
ATOM 601 C CA . LEU A 1 73 ? -3.984 54.002 25.634 1.00 10.14 138 LEU A CA 1
ATOM 602 C C . LEU A 1 73 ? -4.491 53.309 24.361 1.00 8.30 138 LEU A C 1
ATOM 603 O O . LEU A 1 73 ? -4.768 52.115 24.393 1.00 9.13 138 LEU A O 1
ATOM 608 N N . ALA A 1 74 ? -4.657 54.060 23.291 1.00 8.42 139 ALA A N 1
ATOM 609 C CA . ALA A 1 74 ? -5.195 53.482 22.033 1.00 9.79 139 ALA A CA 1
ATOM 610 C C . ALA A 1 74 ? -4.234 52.398 21.531 1.00 8.58 139 ALA A C 1
ATOM 611 O O . ALA A 1 74 ? -4.693 51.355 21.097 1.00 9.66 139 ALA A O 1
ATOM 613 N N . ALA A 1 75 ? -2.927 52.637 21.602 1.00 9.05 140 ALA A N 1
ATOM 614 C CA . ALA A 1 75 ? -1.909 51.637 21.188 1.00 9.64 140 ALA A CA 1
ATOM 615 C C . ALA A 1 75 ? -2.025 50.369 22.041 1.00 8.55 140 ALA A C 1
ATOM 616 O O . ALA A 1 75 ? -2.009 49.224 21.498 1.00 9.73 140 ALA A O 1
ATOM 618 N N . HIS A 1 76 ? -2.119 50.547 23.363 1.00 8.53 141 HIS A N 1
ATOM 619 C CA . HIS A 1 76 ? -2.306 49.436 24.300 1.00 8.33 141 HIS A CA 1
ATOM 620 C C . HIS A 1 76 ? -3.554 48.632 23.948 1.00 8.67 141 HIS A C 1
ATOM 621 O O . HIS A 1 76 ? -3.509 47.406 23.936 1.00 8.98 141 HIS A O 1
ATOM 628 N N . GLU A 1 77 ? -4.661 49.321 23.695 1.00 9.32 142 GLU A N 1
ATOM 629 C CA . GLU A 1 77 ? -5.932 48.620 23.426 1.00 12.22 142 GLU A CA 1
ATOM 630 C C . GLU A 1 77 ? -5.794 47.862 22.099 1.00 11.80 142 GLU A C 1
ATOM 631 O O . GLU A 1 77 ? -6.322 46.752 21.968 1.00 12.88 142 GLU A O 1
ATOM 637 N N . ARG A 1 78 ? -5.066 48.423 21.154 1.00 12.22 143 ARG A N 1
ATOM 638 C CA . ARG A 1 78 ? -4.846 47.689 19.879 1.00 13.05 143 ARG A CA 1
ATOM 639 C C . ARG A 1 78 ? -4.054 46.405 20.153 1.00 11.76 143 ARG A C 1
ATOM 640 O O . ARG A 1 78 ? -4.382 45.371 19.519 1.00 15.44 143 ARG A O 1
ATOM 648 N N . LEU A 1 79 ? -3.017 46.443 20.958 1.00 12.19 144 LEU A N 1
ATOM 649 C CA . LEU A 1 79 ? -2.255 45.192 21.235 1.00 12.57 144 LEU A CA 1
ATOM 650 C C . LEU A 1 79 ? -3.157 44.158 21.899 1.00 13.18 144 LEU A C 1
ATOM 651 O O . LEU A 1 79 ? -2.996 42.968 21.668 1.00 15.62 144 LEU A O 1
ATOM 656 N N . GLN A 1 80 ? -4.043 44.584 22.773 1.00 12.91 145 GLN A N 1
ATOM 657 C CA . GLN A 1 80 ? -4.968 43.660 23.460 1.00 16.90 145 GLN A CA 1
ATOM 658 C C . GLN A 1 80 ? -6.033 43.129 22.513 1.00 17.98 145 GLN A C 1
ATOM 659 O O . GLN A 1 80 ? -6.565 42.065 22.812 1.00 22.57 145 GLN A O 1
ATOM 665 N N . ALA A 1 81 ? -6.340 43.852 21.439 1.00 19.03 146 ALA A N 1
ATOM 666 C CA . ALA A 1 81 ? -7.429 43.463 20.514 1.00 22.41 146 ALA A CA 1
ATOM 667 C C . ALA A 1 81 ? -6.907 42.488 19.465 1.00 23.88 146 ALA A C 1
ATOM 668 O O . ALA A 1 81 ? -7.738 41.846 18.866 1.00 28.25 146 ALA A O 1
ATOM 670 N N . LEU A 1 82 ? -5.601 42.372 19.239 1.00 22.79 147 LEU A N 1
ATOM 671 C CA . LEU A 1 82 ? -5.059 41.455 18.198 1.00 24.37 147 LEU A CA 1
ATOM 672 C C . LEU A 1 82 ? -5.543 40.019 18.481 1.00 35.25 147 LEU A C 1
ATOM 673 O O . LEU A 1 82 ? -5.518 39.590 19.660 1.00 37.57 147 LEU A O 1
ATOM 678 N N . ASN B 1 6 ? 14.314 49.486 31.922 1.00 30.31 71 ASN B N 1
ATOM 679 C CA . ASN B 1 6 ? 12.955 49.550 31.303 1.00 20.85 71 ASN B CA 1
ATOM 680 C C . ASN B 1 6 ? 11.956 50.265 32.235 1.00 20.49 71 ASN B C 1
ATOM 681 O O . ASN B 1 6 ? 10.800 49.840 32.453 1.00 23.54 71 ASN B O 1
ATOM 686 N N . SER B 1 7 ? 12.313 51.426 32.685 1.00 14.66 72 SER B N 1
ATOM 687 C CA . SER B 1 7 ? 11.584 52.120 33.756 1.00 13.34 72 SER B CA 1
ATOM 688 C C . SER B 1 7 ? 10.500 53.024 33.144 1.00 12.42 72 SER B C 1
ATOM 689 O O . SER B 1 7 ? 10.513 53.351 31.940 1.00 12.62 72 SER B O 1
ATOM 692 N N . ALA B 1 8 ? 9.603 53.523 33.993 1.00 11.61 73 ALA B N 1
ATOM 693 C CA . ALA B 1 8 ? 8.600 54.512 33.532 1.00 12.87 73 ALA B CA 1
ATOM 694 C C . ALA B 1 8 ? 9.330 55.754 33.013 1.00 13.67 73 ALA B C 1
ATOM 695 O O . ALA B 1 8 ? 8.890 56.319 31.998 1.00 14.62 73 ALA B O 1
ATOM 697 N N . SER B 1 9 ? 10.379 56.197 33.720 1.00 15.89 74 SER B N 1
ATOM 698 C CA . SER B 1 9 ? 11.193 57.364 33.272 1.00 17.35 74 SER B CA 1
ATOM 699 C C . SER B 1 9 ? 11.770 57.136 31.863 1.00 25.56 74 SER B C 1
ATOM 700 O O . SER B 1 9 ? 11.656 58.071 31.013 1.00 16.90 74 SER B O 1
ATOM 703 N N . LYS B 1 10 ? 12.381 55.987 31.603 1.00 24.02 75 LYS B N 1
ATOM 704 C CA . LYS B 1 10 ? 13.051 55.680 30.302 1.00 16.80 75 LYS B CA 1
ATOM 705 C C . LYS B 1 10 ? 11.961 55.612 29.245 1.00 14.55 75 LYS B C 1
ATOM 706 O O . LYS B 1 10 ? 12.146 56.163 28.124 1.00 16.09 75 LYS B O 1
ATOM 712 N N . ASN B 1 11 ? 10.854 54.961 29.570 1.00 13.63 76 ASN B N 1
ATOM 713 C CA . ASN B 1 11 ? 9.746 54.815 28.593 1.00 12.73 76 ASN B CA 1
ATOM 714 C C . ASN B 1 11 ? 9.033 56.145 28.323 1.00 12.37 76 ASN B C 1
ATOM 715 O O . ASN B 1 11 ? 8.602 56.376 27.196 1.00 13.24 76 ASN B O 1
ATOM 720 N N A SER B 1 12 ? 8.847 56.980 29.361 0.53 14.00 77 SER B N 1
ATOM 721 N N B SER B 1 12 ? 8.912 56.986 29.337 0.47 13.53 77 SER B N 1
ATOM 722 C CA A SER B 1 12 ? 8.333 58.365 29.190 0.53 16.05 77 SER B CA 1
ATOM 723 C CA B SER B 1 12 ? 8.326 58.323 29.146 0.47 14.59 77 SER B CA 1
ATOM 724 C C A SER B 1 12 ? 9.262 59.098 28.218 0.53 15.02 77 SER B C 1
ATOM 725 C C B SER B 1 12 ? 9.257 59.152 28.256 0.47 14.03 77 SER B C 1
ATOM 726 O O A SER B 1 12 ? 8.741 59.782 27.350 0.53 17.93 77 SER B O 1
ATOM 727 O O B SER B 1 12 ? 8.718 59.912 27.439 0.47 12.97 77 SER B O 1
ATOM 732 N N . ALA B 1 13 ? 10.585 59.021 28.408 1.00 14.31 78 ALA B N 1
ATOM 733 C CA . ALA B 1 13 ? 11.562 59.749 27.563 1.00 14.44 78 ALA B CA 1
ATOM 734 C C . ALA B 1 13 ? 11.427 59.262 26.123 1.00 13.59 78 ALA B C 1
ATOM 735 O O . ALA B 1 13 ? 11.297 60.100 25.227 1.00 14.56 78 ALA B O 1
ATOM 737 N N . ILE B 1 14 ? 11.370 57.952 25.923 1.00 12.53 79 ILE B N 1
ATOM 738 C CA . ILE B 1 14 ? 11.299 57.431 24.541 1.00 11.59 79 ILE B CA 1
ATOM 739 C C . ILE B 1 14 ? 9.958 57.882 23.925 1.00 10.03 79 ILE B C 1
ATOM 740 O O . ILE B 1 14 ? 9.940 58.388 22.786 1.00 10.91 79 ILE B O 1
ATOM 745 N N . SER B 1 15 ? 8.850 57.664 24.621 1.00 9.89 80 SER B N 1
ATOM 746 C CA A SER B 1 15 ? 7.519 57.897 24.028 0.50 10.27 80 SER B CA 1
ATOM 747 C CA B SER B 1 15 ? 7.498 57.913 24.072 0.50 10.21 80 SER B CA 1
ATOM 748 C C . SER B 1 15 ? 7.323 59.395 23.803 1.00 9.86 80 SER B C 1
ATOM 749 O O . SER B 1 15 ? 6.779 59.797 22.766 1.00 9.95 80 SER B O 1
ATOM 754 N N . SER B 1 16 ? 7.738 60.228 24.765 1.00 10.70 81 SER B N 1
ATOM 755 C CA A SER B 1 16 ? 7.551 61.687 24.638 0.59 10.27 81 SER B CA 1
ATOM 756 C CA B SER B 1 16 ? 7.554 61.690 24.637 0.41 10.43 81 SER B CA 1
ATOM 757 C C . SER B 1 16 ? 8.401 62.186 23.467 1.00 9.89 81 SER B C 1
ATOM 758 O O . SER B 1 16 ? 7.961 63.100 22.762 1.00 10.22 81 SER B O 1
ATOM 763 N N A SER B 1 17 ? 9.589 61.638 23.256 0.66 10.29 82 SER B N 1
ATOM 764 N N B SER B 1 17 ? 9.598 61.634 23.277 0.34 10.44 82 SER B N 1
ATOM 765 C CA A SER B 1 17 ? 10.437 62.085 22.119 0.66 10.70 82 SER B CA 1
ATOM 766 C CA B SER B 1 17 ? 10.490 62.009 22.149 0.34 12.17 82 SER B CA 1
ATOM 767 C C A SER B 1 17 ? 9.768 61.719 20.786 0.66 9.75 82 SER B C 1
ATOM 768 C C B SER B 1 17 ? 9.797 61.710 20.819 0.34 11.14 82 SER B C 1
ATOM 769 O O A SER B 1 17 ? 9.765 62.511 19.913 0.66 9.77 82 SER B O 1
ATOM 770 O O B SER B 1 17 ? 9.833 62.561 19.949 0.34 11.91 82 SER B O 1
ATOM 775 N N . ILE B 1 18 ? 9.164 60.542 20.721 1.00 9.34 83 ILE B N 1
ATOM 776 C CA . ILE B 1 18 ? 8.393 60.169 19.505 1.00 10.11 83 ILE B CA 1
ATOM 777 C C . ILE B 1 18 ? 7.264 61.185 19.304 1.00 8.35 83 ILE B C 1
ATOM 778 O O . ILE B 1 18 ? 7.112 61.753 18.219 1.00 9.57 83 ILE B O 1
ATOM 783 N N . PHE B 1 19 ? 6.464 61.467 20.337 1.00 9.99 84 PHE B N 1
ATOM 784 C CA . PHE B 1 19 ? 5.259 62.291 20.186 1.00 10.69 84 PHE B CA 1
ATOM 785 C C . PHE B 1 19 ? 5.666 63.731 19.845 1.00 8.03 84 PHE B C 1
ATOM 786 O O . PHE B 1 19 ? 5.035 64.413 19.029 1.00 10.12 84 PHE B O 1
ATOM 794 N N . CYS B 1 20 ? 6.638 64.266 20.598 1.00 8.87 85 CYS B N 1
ATOM 795 C CA . CYS B 1 20 ? 6.956 65.695 20.623 1.00 9.49 85 CYS B CA 1
ATOM 796 C C . CYS B 1 20 ? 8.137 66.060 19.709 1.00 10.05 85 CYS B C 1
ATOM 797 O O . CYS B 1 20 ? 8.137 67.229 19.229 1.00 12.14 85 CYS B O 1
ATOM 800 N N . GLU B 1 21 ? 9.138 65.228 19.588 1.00 10.38 86 GLU B N 1
ATOM 801 C CA . GLU B 1 21 ? 10.355 65.591 18.841 1.00 11.07 86 GLU B CA 1
ATOM 802 C C . GLU B 1 21 ? 10.325 64.999 17.408 1.00 10.75 86 GLU B C 1
ATOM 803 O O . GLU B 1 21 ? 10.801 65.659 16.502 1.00 13.95 86 GLU B O 1
ATOM 809 N N . LYS B 1 22 ? 9.715 63.834 17.209 1.00 11.21 87 LYS B N 1
ATOM 810 C CA . LYS B 1 22 ? 9.651 63.163 15.883 1.00 12.15 87 LYS B CA 1
ATOM 811 C C . LYS B 1 22 ? 8.373 63.597 15.150 1.00 11.79 87 LYS B C 1
ATOM 812 O O . LYS B 1 22 ? 8.436 64.178 14.042 1.00 12.90 87 LYS B O 1
ATOM 814 N N . TYR B 1 23 ? 7.219 63.320 15.743 1.00 10.72 88 TYR B N 1
ATOM 815 C CA . TYR B 1 23 ? 5.912 63.675 15.167 1.00 10.97 88 TYR B CA 1
ATOM 816 C C . TYR B 1 23 ? 5.576 65.148 15.294 1.00 11.74 88 TYR B C 1
ATOM 817 O O . TYR B 1 23 ? 4.788 65.700 14.547 1.00 11.54 88 TYR B O 1
ATOM 826 N N . LYS B 1 24 ? 6.054 65.770 16.374 1.00 10.91 89 LYS B N 1
ATOM 827 C CA . LYS B 1 24 ? 5.749 67.195 16.696 1.00 10.82 89 LYS B CA 1
ATOM 828 C C . LYS B 1 24 ? 4.234 67.410 16.809 1.00 10.46 89 LYS B C 1
ATOM 829 O O . LYS B 1 24 ? 3.712 68.420 16.324 1.00 10.34 89 LYS B O 1
ATOM 835 N N . GLN B 1 25 ? 3.546 66.484 17.476 1.00 11.08 90 GLN B N 1
ATOM 836 C CA . GLN B 1 25 ? 2.080 66.552 17.573 1.00 11.54 90 GLN B CA 1
ATOM 837 C C . GLN B 1 25 ? 1.617 67.825 18.290 1.00 10.64 90 GLN B C 1
ATOM 838 O O . GLN B 1 25 ? 0.589 68.390 17.892 1.00 10.26 90 GLN B O 1
ATOM 844 N N . THR B 1 26 ? 2.258 68.223 19.395 1.00 9.69 91 THR B N 1
ATOM 845 C CA . THR B 1 26 ? 1.793 69.398 20.156 1.00 9.57 91 THR B CA 1
ATOM 846 C C . THR B 1 26 ? 1.814 70.660 19.275 1.00 10.34 91 THR B C 1
ATOM 847 O O . THR B 1 26 ? 0.843 71.387 19.243 1.00 11.56 91 THR B O 1
ATOM 851 N N . LYS B 1 27 ? 2.928 70.914 18.597 1.00 9.17 92 LYS B N 1
ATOM 852 C CA . LYS B 1 27 ? 2.997 72.093 17.744 1.00 10.02 92 LYS B CA 1
ATOM 853 C C . LYS B 1 27 ? 1.982 72.031 16.604 1.00 8.89 92 LYS B C 1
ATOM 854 O O . LYS B 1 27 ? 1.417 73.021 16.270 1.00 10.50 92 LYS B O 1
ATOM 860 N N . GLU B 1 28 ? 1.784 70.843 16.056 1.00 9.71 93 GLU B N 1
ATOM 861 C CA . GLU B 1 28 ? 0.817 70.703 14.954 1.00 10.90 93 GLU B CA 1
ATOM 862 C C . GLU B 1 28 ? -0.589 71.030 15.459 1.00 9.94 93 GLU B C 1
ATOM 863 O O . GLU B 1 28 ? -1.348 71.764 14.798 1.00 11.51 93 GLU B O 1
ATOM 869 N N . GLN B 1 29 ? -0.910 70.545 16.660 1.00 10.48 94 GLN B N 1
ATOM 870 C CA . GLN B 1 29 ? -2.245 70.740 17.259 1.00 9.49 94 GLN B CA 1
ATOM 871 C C . GLN B 1 29 ? -2.462 72.223 17.574 1.00 9.68 94 GLN B C 1
ATOM 872 O O . GLN B 1 29 ? -3.553 72.764 17.336 1.00 11.05 94 GLN B O 1
ATOM 878 N N . ALA B 1 30 ? -1.481 72.870 18.174 1.00 9.34 95 ALA B N 1
ATOM 879 C CA . ALA B 1 30 ? -1.580 74.296 18.486 1.00 9.75 95 ALA B CA 1
ATOM 880 C C . ALA B 1 30 ? -1.803 75.100 17.221 1.00 11.02 95 ALA B C 1
ATOM 881 O O . ALA B 1 30 ? -2.680 75.983 17.200 1.00 10.90 95 ALA B O 1
ATOM 883 N N . LEU B 1 31 ? -1.042 74.815 16.167 1.00 11.19 96 LEU B N 1
ATOM 884 C CA . LEU B 1 31 ? -1.220 75.551 14.894 1.00 12.09 96 LEU B CA 1
ATOM 885 C C . LEU B 1 31 ? -2.653 75.320 14.391 1.00 12.74 96 LEU B C 1
ATOM 886 O O . LEU B 1 31 ? -3.302 76.305 13.948 1.00 13.69 96 LEU B O 1
ATOM 891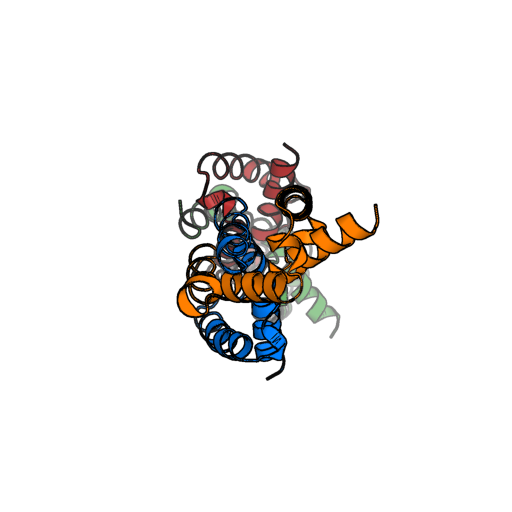 N N . THR B 1 32 ? -3.161 74.085 14.431 1.00 13.25 97 THR B N 1
ATOM 892 C CA . THR B 1 32 ? -4.549 73.800 13.996 1.00 15.17 97 THR B CA 1
ATOM 893 C C . THR B 1 32 ? -5.528 74.687 14.758 1.00 13.55 97 THR B C 1
ATOM 894 O O . THR B 1 32 ? -6.396 75.348 14.164 1.00 13.46 97 THR B O 1
ATOM 898 N N . PHE B 1 33 ? -5.383 74.741 16.072 1.00 13.02 98 PHE B N 1
ATOM 899 C CA . PHE B 1 33 ? -6.311 75.521 16.911 1.00 12.19 98 PHE B CA 1
ATOM 900 C C . PHE B 1 33 ? -6.289 76.983 16.458 1.00 12.22 98 PHE B C 1
ATOM 901 O O . PHE B 1 33 ? -7.345 77.572 16.245 1.00 11.82 98 PHE B O 1
ATOM 909 N N . PHE B 1 34 ? -5.106 77.577 16.288 1.00 11.37 99 PHE B N 1
ATOM 910 C CA . PHE B 1 34 ? -5.022 79.026 15.966 1.00 11.62 99 PHE B CA 1
ATOM 911 C C . PHE B 1 34 ? -5.503 79.297 14.544 1.00 13.27 99 PHE B C 1
ATOM 912 O O . PHE B 1 34 ? -6.167 80.287 14.343 1.00 14.30 99 PHE B O 1
ATOM 920 N N . GLN B 1 35 ? -5.267 78.361 13.626 1.00 14.62 100 GLN B N 1
ATOM 921 C CA . GLN B 1 35 ? -5.785 78.526 12.240 1.00 17.32 100 GLN B CA 1
ATOM 922 C C . GLN B 1 35 ? -7.316 78.539 12.266 1.00 15.28 100 GLN B C 1
ATOM 923 O O . GLN B 1 35 ? -7.911 79.264 11.442 1.00 17.58 100 GLN B O 1
ATOM 929 N N . GLU B 1 36 ? -7.933 77.758 13.158 1.00 15.34 101 GLU B N 1
ATOM 930 C CA . GLU B 1 36 ? -9.415 77.618 13.300 1.00 15.64 101 GLU B CA 1
ATOM 931 C C . GLU B 1 36 ? -9.983 78.829 14.080 1.00 14.61 101 GLU B C 1
ATOM 932 O O . GLU B 1 36 ? -11.203 78.974 14.108 1.00 16.94 101 GLU B O 1
ATOM 938 N N . HIS B 1 37 ? -9.134 79.573 14.809 1.00 13.34 102 HIS B N 1
ATOM 939 C CA . HIS B 1 37 ? -9.594 80.664 15.712 1.00 14.44 102 HIS B CA 1
ATOM 940 C C . HIS B 1 37 ? -8.749 81.909 15.489 1.00 14.50 102 HIS B C 1
ATOM 941 O O . HIS B 1 37 ? -8.120 82.389 16.443 1.00 14.63 102 HIS B O 1
ATOM 948 N N . PRO B 1 38 ? -8.843 82.554 14.310 1.00 17.67 103 PRO B N 1
ATOM 949 C CA . PRO B 1 38 ? -7.972 83.673 13.961 1.00 19.89 103 PRO B CA 1
ATOM 950 C C . PRO B 1 38 ? -8.244 84.956 14.749 1.00 18.21 103 PRO B C 1
ATOM 951 O O . PRO B 1 38 ? -7.429 85.870 14.686 1.00 19.69 103 PRO B O 1
ATOM 955 N N . GLN B 1 39 ? -9.361 85.034 15.462 1.00 17.93 104 GLN B N 1
ATOM 956 C CA . GLN B 1 39 ? -9.594 86.175 16.407 1.00 18.99 104 GLN B CA 1
ATOM 957 C C . GLN B 1 39 ? -8.410 86.367 17.367 1.00 16.14 104 GLN B C 1
ATOM 958 O O . GLN B 1 39 ? -8.086 87.502 17.756 1.00 17.97 104 GLN B O 1
ATOM 964 N N . TYR B 1 40 ? -7.772 85.290 17.776 1.00 15.46 105 TYR B N 1
ATOM 965 C CA . TYR B 1 40 ? -6.632 85.361 18.712 1.00 13.42 105 TYR B CA 1
ATOM 966 C C . TYR B 1 40 ? -5.387 85.989 18.087 1.00 14.56 105 TYR B C 1
ATOM 967 O O . TYR B 1 40 ? -4.499 86.392 18.851 1.00 17.65 105 TYR B O 1
ATOM 976 N N . MET B 1 41 ? -5.307 86.090 16.765 1.00 16.34 106 MET B N 1
ATOM 977 C CA . MET B 1 41 ? -4.218 86.833 16.093 1.00 17.22 106 MET B CA 1
ATOM 978 C C . MET B 1 41 ? -4.650 88.284 15.838 1.00 18.79 106 MET B C 1
ATOM 979 O O . MET B 1 41 ? -3.774 89.110 15.598 1.00 23.34 106 MET B O 1
ATOM 984 N N . ARG B 1 42 ? -5.956 88.590 15.883 1.00 16.94 107 ARG B N 1
ATOM 985 C CA . ARG B 1 42 ? -6.482 89.949 15.649 1.00 18.85 107 ARG B CA 1
ATOM 986 C C . ARG B 1 42 ? -6.469 90.786 16.928 1.00 18.44 107 ARG B C 1
ATOM 987 O O . ARG B 1 42 ? -6.338 92.021 16.803 1.00 22.27 107 ARG B O 1
ATOM 995 N N . SER B 1 43 ? -6.565 90.175 18.105 1.00 15.49 108 SER B N 1
ATOM 996 C CA . SER B 1 43 ? -6.690 90.915 19.374 1.00 15.33 108 SER B CA 1
ATOM 997 C C . SER B 1 43 ? -5.624 90.379 20.320 1.00 15.81 108 SER B C 1
ATOM 998 O O . SER B 1 43 ? -5.769 89.221 20.825 1.00 14.23 108 SER B O 1
ATOM 1001 N N . LYS B 1 44 ? -4.623 91.199 20.631 1.00 17.47 109 LYS B N 1
ATOM 1002 C CA . LYS B 1 44 ? -3.692 90.883 21.734 1.00 14.44 109 LYS B CA 1
ATOM 1003 C C . LYS B 1 44 ? -4.447 90.679 23.056 1.00 13.33 109 LYS B C 1
ATOM 1004 O O . LYS B 1 44 ? -4.066 89.767 23.831 1.00 14.18 109 LYS B O 1
ATOM 1006 N N . GLU B 1 45 ? -5.464 91.482 23.341 1.00 14.02 110 GLU B N 1
ATOM 1007 C CA . GLU B 1 45 ? -6.228 91.319 24.595 1.00 16.03 110 GLU B CA 1
ATOM 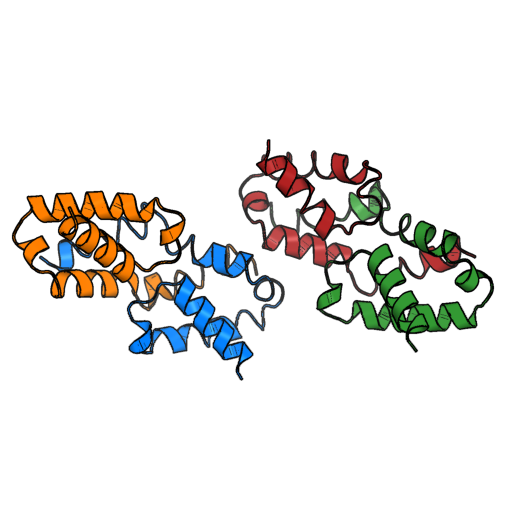1008 C C . GLU B 1 45 ? -6.898 89.938 24.617 1.00 14.44 110 GLU B C 1
ATOM 1009 O O . GLU B 1 45 ? -6.813 89.278 25.644 1.00 13.43 110 GLU B O 1
ATOM 1015 N N . ASP B 1 46 ? -7.462 89.494 23.493 1.00 12.81 111 ASP B N 1
ATOM 1016 C CA . ASP B 1 46 ? -8.158 88.183 23.515 1.00 14.04 111 ASP B CA 1
ATOM 1017 C C . ASP B 1 46 ? -7.152 87.052 23.738 1.00 11.00 111 ASP B C 1
ATOM 1018 O O . ASP B 1 46 ? -7.481 86.086 24.400 1.00 12.53 111 ASP B O 1
ATOM 1023 N N . GLU B 1 47 ? -5.966 87.171 23.142 1.00 11.52 112 GLU B N 1
ATOM 1024 C CA . GLU B 1 47 ? -4.933 86.125 23.288 1.00 11.27 112 GLU B CA 1
ATOM 1025 C C . GLU B 1 47 ? -4.463 86.065 24.731 1.00 11.28 112 GLU B C 1
ATOM 1026 O O . GLU B 1 47 ? -4.236 84.983 25.235 1.00 10.95 112 GLU B O 1
ATOM 1032 N N . GLU B 1 48 ? -4.380 87.227 25.388 1.00 11.88 113 GLU B N 1
ATOM 1033 C CA . GLU B 1 48 ? -3.943 87.275 26.799 1.00 12.49 113 GLU B CA 1
ATOM 1034 C C . GLU B 1 48 ? -5.000 86.541 27.610 1.00 10.72 113 GLU B C 1
ATOM 1035 O O . GLU B 1 48 ? -4.635 85.755 28.536 1.00 11.37 113 GLU B O 1
ATOM 1041 N N . GLN B 1 49 ? -6.271 86.819 27.367 1.00 10.32 114 GLN B N 1
ATOM 1042 C CA . GLN B 1 49 ? -7.365 86.156 28.066 1.00 11.10 114 GLN B CA 1
ATOM 1043 C C . GLN B 1 49 ? -7.298 84.656 27.807 1.00 10.49 114 GLN B C 1
ATOM 1044 O O . GLN B 1 49 ? -7.508 83.896 28.736 1.00 9.98 114 GLN B O 1
ATOM 1050 N N . LEU B 1 50 ? -7.068 84.244 26.561 1.00 10.14 115 LEU B N 1
ATOM 1051 C CA . LEU B 1 50 ? -6.988 82.805 26.281 1.00 10.05 115 LEU B CA 1
ATOM 1052 C C . LEU B 1 50 ? -5.829 82.148 27.034 1.00 10.01 115 LEU B C 1
ATOM 1053 O O . LEU B 1 50 ? -6.018 81.071 27.572 1.00 10.48 115 LEU B O 1
ATOM 1058 N N . MET B 1 51 ? -4.644 82.766 27.014 1.00 9.47 116 MET B N 1
ATOM 1059 C CA . MET B 1 51 ? -3.474 82.197 27.707 1.00 10.49 116 MET B CA 1
ATOM 1060 C C . MET B 1 51 ? -3.762 82.107 29.233 1.00 10.77 116 MET B C 1
ATOM 1061 O O . MET B 1 51 ? -3.393 81.107 29.866 1.00 10.53 116 MET B O 1
ATOM 1066 N N . THR B 1 52 ? -4.420 83.093 29.849 1.00 11.82 117 THR B N 1
ATOM 1067 C CA . THR B 1 52 ? -4.812 82.978 31.279 1.00 13.04 117 THR B CA 1
ATOM 1068 C C . THR B 1 52 ? -5.737 81.767 31.466 1.00 12.21 117 THR B C 1
ATOM 1069 O O . THR B 1 52 ? -5.484 80.946 32.417 1.00 12.02 117 THR B O 1
ATOM 1073 N N . GLU B 1 53 ? -6.758 81.611 30.603 1.00 10.69 118 GLU B N 1
ATOM 1074 C CA . GLU B 1 53 ? -7.718 80.495 30.801 1.00 11.07 118 GLU B CA 1
ATOM 1075 C C . GLU B 1 53 ? -6.984 79.181 30.550 1.00 9.57 118 GLU B C 1
ATOM 1076 O O . GLU B 1 53 ? -7.246 78.208 31.242 1.00 9.79 118 GLU B O 1
ATOM 1082 N N . PHE B 1 54 ? -6.079 79.151 29.563 1.00 8.59 119 PHE B N 1
ATOM 1083 C CA . PHE B 1 54 ? -5.298 77.947 29.236 1.00 9.64 119 PHE B CA 1
ATOM 1084 C C . PHE B 1 54 ? -4.413 77.495 30.407 1.00 8.75 119 PHE B C 1
ATOM 1085 O O . PHE B 1 54 ? -4.390 76.322 30.767 1.00 8.99 119 PHE B O 1
ATOM 1093 N N . LYS B 1 55 ? -3.747 78.475 31.026 1.00 8.96 120 LYS B N 1
ATOM 1094 C CA . LYS B 1 55 ? -2.888 78.178 32.193 1.00 9.62 120 LYS B CA 1
ATOM 1095 C C . LYS B 1 55 ? -3.768 77.672 33.347 1.00 10.03 120 LYS B C 1
ATOM 1096 O O . LYS B 1 55 ? -3.311 76.784 34.096 1.00 10.05 120 LYS B O 1
ATOM 1102 N N . LYS B 1 56 ? -4.982 78.177 33.485 1.00 11.53 121 LYS B N 1
ATOM 1103 C CA . LYS B 1 56 ? -5.871 77.617 34.530 1.00 10.59 121 LYS B CA 1
ATOM 1104 C C . LYS B 1 56 ? -6.299 76.192 34.180 1.00 10.42 121 LYS B C 1
ATOM 1105 O O . LYS B 1 56 ? -6.348 75.327 35.063 1.00 11.36 121 LYS B O 1
ATOM 1111 N N . VAL B 1 57 ? -6.651 75.945 32.919 1.00 10.53 122 VAL B N 1
ATOM 1112 C CA . VAL B 1 57 ? -7.086 74.592 32.527 1.00 10.63 122 VAL B CA 1
ATOM 1113 C C . VAL B 1 57 ? -5.961 73.606 32.842 1.00 12.22 122 VAL B C 1
ATOM 1114 O O . VAL B 1 57 ? -6.216 72.503 33.339 1.00 11.81 122 VAL B O 1
ATOM 1118 N N . LEU B 1 58 ? -4.744 73.978 32.548 1.00 12.74 123 LEU B N 1
ATOM 1119 C CA . LEU B 1 58 ? -3.633 73.031 32.701 1.00 11.68 123 LEU B CA 1
ATOM 1120 C C . LEU B 1 58 ? -3.331 72.733 34.170 1.00 10.62 123 LEU B C 1
ATOM 1121 O O . LEU B 1 58 ? -2.643 71.753 34.434 1.00 12.20 123 LEU B O 1
ATOM 1126 N N . LEU B 1 59 ? -3.865 73.506 35.104 1.00 11.21 124 LEU B N 1
ATOM 1127 C CA . LEU B 1 59 ? -3.669 73.251 36.557 1.00 13.23 124 LEU B CA 1
ATOM 1128 C C . LEU B 1 59 ? -4.660 72.194 37.036 1.00 14.18 124 LEU B C 1
ATOM 1129 O O . LEU B 1 59 ? -4.484 71.640 38.129 1.00 16.56 124 LEU B O 1
ATOM 1134 N N . GLU B 1 60 ? -5.727 71.941 36.295 1.00 15.99 125 GLU B N 1
ATOM 1135 C CA . GLU B 1 60 ? -6.824 71.084 36.760 1.00 17.61 125 GLU B CA 1
ATOM 1136 C C . GLU B 1 60 ? -6.455 69.619 36.634 1.00 15.39 125 GLU B C 1
ATOM 1137 O O . GLU B 1 60 ? -6.122 69.190 35.546 1.00 16.25 125 GLU B O 1
ATOM 1143 N N . PRO B 1 61 ? -6.595 68.807 37.699 1.00 18.13 126 PRO B N 1
ATOM 1144 C CA . PRO B 1 61 ? -6.338 67.386 37.518 1.00 18.34 126 PRO B CA 1
ATOM 1145 C C . PRO B 1 61 ? -7.314 66.775 36.489 1.00 17.00 126 PRO B C 1
ATOM 1146 O O . PRO B 1 61 ? -6.904 65.843 35.823 1.00 17.94 126 PRO B O 1
ATOM 1150 N N . GLY B 1 62 ? -8.538 67.288 36.337 1.00 18.30 127 GLY B N 1
ATOM 1151 C CA . GLY B 1 62 ? -9.505 66.776 35.336 1.00 20.47 127 GLY B CA 1
ATOM 1152 C C . GLY B 1 62 ? -8.999 66.937 33.910 1.00 14.92 127 GLY B C 1
ATOM 1153 O O . GLY B 1 62 ? -9.445 66.210 33.014 1.00 21.68 127 GLY B O 1
ATOM 1154 N N . SER B 1 63 ? -8.070 67.850 33.675 1.00 15.61 128 SER B N 1
ATOM 1155 C CA . SER B 1 63 ? -7.499 68.149 32.364 1.00 15.69 128 SER B CA 1
ATOM 1156 C C . SER B 1 63 ? -6.154 67.471 32.185 1.00 12.01 128 SER B C 1
ATOM 1157 O O . SER B 1 63 ? -5.566 67.647 31.135 1.00 14.64 128 SER B O 1
ATOM 1160 N N . LYS B 1 64 ? -5.682 66.674 33.114 1.00 13.84 129 LYS B N 1
ATOM 1161 C CA . LYS B 1 64 ? -4.248 66.319 33.109 1.00 15.78 129 LYS B CA 1
ATOM 1162 C C . LYS B 1 64 ? -3.919 65.471 31.868 1.00 13.02 129 LYS B C 1
ATOM 1163 O O . LYS B 1 64 ? -2.755 65.447 31.532 1.00 14.27 129 LYS B O 1
ATOM 1169 N N . ASN B 1 65 ? -4.856 64.660 31.405 1.00 12.22 130 ASN B N 1
ATOM 1170 C CA . ASN B 1 65 ? -4.537 63.742 30.271 1.00 11.89 130 ASN B CA 1
ATOM 1171 C C . ASN B 1 65 ? -5.007 64.256 28.905 1.00 10.03 130 ASN B C 1
ATOM 1172 O O . ASN B 1 65 ? -4.943 63.508 27.946 1.00 10.86 130 ASN B O 1
ATOM 1177 N N . LEU B 1 66 ? -5.378 65.513 28.815 1.00 10.32 131 LEU B N 1
ATOM 1178 C CA . LEU B 1 66 ? -5.886 66.122 27.582 1.00 9.94 131 LEU B CA 1
ATOM 1179 C C . LEU B 1 66 ? -4.775 66.728 26.773 1.00 9.03 131 LEU B C 1
ATOM 1180 O O . LEU B 1 66 ? -3.674 67.004 27.225 1.00 10.52 131 LEU B O 1
ATOM 1185 N N . SER B 1 67 ? -5.023 66.771 25.450 1.00 8.90 132 SER B N 1
ATOM 1186 C CA . SER B 1 67 ? -4.031 67.314 24.508 1.00 8.81 132 SER B CA 1
ATOM 1187 C C . SER B 1 67 ? -3.959 68.819 24.541 1.00 8.44 132 SER B C 1
ATOM 1188 O O . SER B 1 67 ? -4.879 69.490 25.057 1.00 8.54 132 SER B O 1
ATOM 1191 N N . ILE B 1 68 ? -2.933 69.422 23.922 1.00 8.99 133 ILE B N 1
ATOM 1192 C CA . ILE B 1 68 ? -2.922 70.898 23.766 1.00 8.90 133 ILE B CA 1
ATOM 1193 C C . ILE B 1 68 ? -4.146 71.326 22.974 1.00 8.63 133 ILE B C 1
ATOM 1194 O O . ILE B 1 68 ? -4.680 72.378 23.252 1.00 9.82 133 ILE B O 1
ATOM 1199 N N . TYR B 1 69 ? -4.560 70.574 21.932 1.00 8.87 134 TYR B N 1
ATOM 1200 C CA . TYR B 1 69 ? -5.725 71.015 21.160 1.00 8.92 134 TYR B CA 1
ATOM 1201 C C . TYR B 1 69 ? -6.934 71.100 22.104 1.00 9.13 134 TYR B C 1
ATOM 1202 O O . TYR B 1 69 ? -7.692 72.054 22.079 1.00 9.59 134 TYR B O 1
ATOM 1211 N N . GLN B 1 70 ? -7.151 70.031 22.848 1.00 9.55 135 GLN B N 1
ATOM 1212 C CA . GLN B 1 70 ? -8.349 69.902 23.722 1.00 9.14 135 GLN B CA 1
ATOM 1213 C C . GLN B 1 70 ? -8.314 70.978 24.826 1.00 7.97 135 GLN B C 1
ATOM 1214 O O . GLN B 1 70 ? -9.347 71.516 25.149 1.00 8.26 135 GLN B O 1
ATOM 1220 N N . THR B 1 71 ? -7.120 71.290 25.325 1.00 8.81 136 THR B N 1
ATOM 1221 C CA . THR B 1 71 ? -7.044 72.297 26.410 1.00 7.91 136 THR B CA 1
ATOM 1222 C C . THR B 1 71 ? -7.115 73.715 25.884 1.00 8.29 136 THR B C 1
ATOM 1223 O O . THR B 1 71 ? -7.702 74.565 26.559 1.00 8.40 136 THR B O 1
ATOM 1227 N N . LEU B 1 72 ? -6.565 74.026 24.730 1.00 8.44 137 LEU B N 1
ATOM 1228 C CA . LEU B 1 72 ? -6.820 75.334 24.071 1.00 8.55 137 LEU B CA 1
ATOM 1229 C C . LEU B 1 72 ? -8.317 75.505 23.815 1.00 8.41 137 LEU B C 1
ATOM 1230 O O . LEU B 1 72 ? -8.876 76.556 24.013 1.00 8.96 137 LEU B O 1
ATOM 1235 N N . LEU B 1 73 ? -8.936 74.440 23.291 1.00 8.66 138 LEU B N 1
ATOM 1236 C CA . LEU B 1 73 ? -10.367 74.531 22.939 1.00 9.38 138 LEU B CA 1
ATOM 1237 C C . LEU B 1 73 ? -11.188 74.739 24.228 1.00 8.14 138 LEU B C 1
ATOM 1238 O O . LEU B 1 73 ? -12.082 75.545 24.234 1.00 9.68 138 LEU B O 1
ATOM 1243 N N . ALA B 1 74 ? -10.855 73.998 25.292 1.00 8.74 139 ALA B N 1
ATOM 1244 C CA . ALA B 1 74 ? -11.507 74.220 26.607 1.00 8.93 139 ALA B CA 1
ATOM 1245 C C . ALA B 1 74 ? -11.332 75.666 27.093 1.00 9.16 139 ALA B C 1
ATOM 1246 O O . ALA B 1 74 ? -12.313 76.255 27.557 1.00 11.17 139 ALA B O 1
ATOM 1248 N N . ALA B 1 75 ? -10.147 76.215 26.936 1.00 8.16 140 ALA B N 1
ATOM 1249 C CA . ALA B 1 75 ? -9.877 77.607 27.351 1.00 10.11 140 ALA B CA 1
ATOM 1250 C C . ALA B 1 75 ? -10.753 78.571 26.544 1.00 9.86 140 ALA B C 1
ATOM 1251 O O . ALA B 1 75 ? -11.396 79.447 27.140 1.00 10.55 140 ALA B O 1
ATOM 1253 N N . HIS B 1 76 ? -10.851 78.304 25.242 1.00 10.13 141 HIS B N 1
ATOM 1254 C CA . HIS B 1 76 ? -11.673 79.138 24.363 1.00 9.26 141 HIS B CA 1
ATOM 1255 C C . HIS B 1 76 ? -13.121 79.055 24.826 1.00 9.22 141 HIS B C 1
ATOM 1256 O O . HIS B 1 76 ? -13.810 80.082 24.858 1.00 10.09 141 HIS B O 1
ATOM 1263 N N . GLU B 1 77 ? -13.615 77.864 25.047 1.00 8.29 142 GLU B N 1
ATOM 1264 C CA . GLU B 1 77 ? -15.028 77.677 25.437 1.00 9.56 142 GLU B CA 1
ATOM 1265 C C . GLU B 1 77 ? -15.318 78.303 26.782 1.00 10.18 142 GLU B C 1
ATOM 1266 O O . GLU B 1 77 ? -16.398 78.840 26.977 1.00 10.82 142 GLU B O 1
ATOM 1272 N N . ARG B 1 78 ? -14.358 78.235 27.699 1.00 10.26 143 ARG B N 1
ATOM 1273 C CA . ARG B 1 78 ? -14.564 78.886 28.996 1.00 12.51 143 ARG B CA 1
ATOM 1274 C C . ARG B 1 78 ? -14.689 80.419 28.775 1.00 11.36 143 ARG B C 1
ATOM 1275 O O . ARG B 1 78 ? -15.528 81.071 29.446 1.00 14.07 143 ARG B O 1
ATOM 1283 N N . LEU B 1 79 ? -13.876 81.005 27.897 1.00 13.08 144 LEU B N 1
ATOM 1284 C CA . LEU B 1 79 ? -14.001 82.436 27.556 1.00 12.60 144 LEU B CA 1
ATOM 1285 C C . LEU B 1 79 ? -15.391 82.694 26.985 1.00 13.50 144 LEU B C 1
ATOM 1286 O O . LEU B 1 79 ? -15.970 83.720 27.334 1.00 16.68 144 LEU B O 1
ATOM 1291 N N . GLN B 1 80 ? -15.862 81.846 26.066 1.00 13.52 145 GLN B N 1
ATOM 1292 C CA . GLN B 1 80 ? -17.162 82.098 25.428 1.00 14.54 145 GLN B CA 1
ATOM 1293 C C . GLN B 1 80 ? -18.296 82.004 26.446 1.00 13.72 145 GLN B C 1
ATOM 1294 O O . GLN B 1 80 ? -19.331 82.652 26.208 1.00 18.38 145 GLN B O 1
ATOM 1300 N N . ALA B 1 81 ? -18.161 81.195 27.497 1.00 14.68 146 ALA B N 1
ATOM 1301 C CA . ALA B 1 81 ? -19.275 80.855 28.411 1.00 19.23 146 ALA B CA 1
ATOM 1302 C C . ALA B 1 81 ? -19.364 81.886 29.517 1.00 23.40 146 ALA B C 1
ATOM 1303 O O . ALA B 1 81 ? -20.309 81.756 30.327 1.00 29.18 146 ALA B O 1
ATOM 1305 N N . LEU B 1 82 ? -18.456 82.872 29.560 1.00 24.68 147 LEU B N 1
ATOM 1306 C CA . LEU B 1 82 ? -18.494 83.936 30.597 1.00 33.66 147 LEU B CA 1
ATOM 1307 C C . LEU B 1 82 ? -19.707 84.846 30.370 1.00 40.43 147 LEU B C 1
ATOM 1308 O O . LEU B 1 82 ? -20.088 85.528 31.371 1.00 50.61 147 LEU B O 1
ATOM 1313 N N . ASN C 1 6 ? 20.210 55.175 42.926 1.00 31.44 71 ASN C N 1
ATOM 1314 C CA . ASN C 1 6 ? 18.821 55.199 43.398 1.00 26.42 71 ASN C CA 1
ATOM 1315 C C . ASN C 1 6 ? 17.912 54.703 42.263 1.00 25.79 71 ASN C C 1
ATOM 1316 O O . ASN C 1 6 ? 17.098 55.466 41.757 1.00 33.25 71 ASN C O 1
ATOM 1321 N N . SER C 1 7 ? 18.070 53.463 41.864 1.00 16.86 72 SER C N 1
ATOM 1322 C CA . SER C 1 7 ? 17.297 52.799 40.798 1.00 15.33 72 SER C CA 1
ATOM 1323 C C . SER C 1 7 ? 16.220 51.906 41.411 1.00 11.34 72 SER C C 1
ATOM 1324 O O . SER C 1 7 ? 16.269 51.575 42.581 1.00 11.24 72 SER C O 1
ATOM 1327 N N . ALA C 1 8 ? 15.296 51.455 40.568 1.00 12.81 73 ALA C N 1
ATOM 1328 C CA . ALA C 1 8 ? 14.252 50.488 40.971 1.00 13.05 73 ALA C CA 1
ATOM 1329 C C . ALA C 1 8 ? 14.932 49.198 41.469 1.00 11.95 73 ALA C C 1
ATOM 1330 O O . ALA C 1 8 ? 14.502 48.652 42.481 1.00 12.93 73 ALA C O 1
ATOM 1332 N N . SER C 1 9 ? 15.953 48.739 40.749 1.00 12.60 74 SER C N 1
ATOM 1333 C CA . SER C 1 9 ? 16.719 47.532 41.122 1.00 13.93 74 SER C CA 1
ATOM 1334 C C . SER C 1 9 ? 17.350 47.706 42.510 1.00 11.06 74 SER C C 1
ATOM 1335 O O . SER C 1 9 ? 17.290 46.785 43.314 1.00 11.54 74 SER C O 1
ATOM 1338 N N . LYS C 1 10 ? 17.986 48.845 42.738 1.00 12.14 75 LYS C N 1
ATOM 1339 C CA . LYS C 1 10 ? 18.704 49.036 44.025 1.00 12.43 75 LYS C CA 1
ATOM 1340 C C . LYS C 1 10 ? 17.675 49.073 45.164 1.00 10.09 75 LYS C C 1
ATOM 1341 O O . LYS C 1 10 ? 17.872 48.463 46.233 1.00 11.35 75 LYS C O 1
ATOM 1347 N N . ASN C 1 11 ? 16.574 49.759 44.957 1.00 10.98 76 ASN C N 1
ATOM 1348 C CA . ASN C 1 11 ? 15.503 49.852 45.982 1.00 9.98 76 ASN C CA 1
ATOM 1349 C C . ASN C 1 11 ? 14.803 48.507 46.201 1.00 9.33 76 ASN C C 1
ATOM 1350 O O . ASN C 1 11 ? 14.431 48.132 47.324 1.00 10.81 76 ASN C O 1
ATOM 1355 N N . SER C 1 12 ? 14.652 47.733 45.124 1.00 10.64 77 SER C N 1
ATOM 1356 C CA A SER C 1 12 ? 14.080 46.363 45.170 0.53 12.38 77 SER C CA 1
ATOM 1357 C CA B SER C 1 12 ? 14.065 46.374 45.227 0.47 11.41 77 SER C CA 1
ATOM 1358 C C . SER C 1 12 ? 14.958 45.481 46.076 1.00 10.60 77 SER C C 1
ATOM 1359 O O . SER C 1 12 ? 14.430 44.688 46.856 1.00 12.31 77 SER C O 1
ATOM 1364 N N . ALA C 1 13 ? 16.255 45.601 45.906 1.00 10.16 78 ALA C N 1
ATOM 1365 C CA . ALA C 1 13 ? 17.200 44.769 46.685 1.00 12.67 78 ALA C CA 1
ATOM 1366 C C . ALA C 1 13 ? 17.076 45.119 48.172 1.00 10.53 78 ALA C C 1
ATOM 1367 O O . ALA C 1 13 ? 17.028 44.221 49.028 1.00 10.93 78 ALA C O 1
ATOM 1369 N N . ILE C 1 14 ? 17.104 46.410 48.488 1.00 9.89 79 ILE C N 1
ATOM 1370 C CA . ILE C 1 14 ? 17.009 46.869 49.904 1.00 10.22 79 ILE C CA 1
ATOM 1371 C C . ILE C 1 14 ? 15.692 46.358 50.524 1.00 8.75 79 ILE C C 1
ATOM 1372 O O . ILE C 1 14 ? 15.678 45.780 51.617 1.00 9.97 79 ILE C O 1
ATOM 1377 N N . SER C 1 15 ? 14.597 46.612 49.811 1.00 9.84 80 SER C N 1
ATOM 1378 C CA A SER C 1 15 ? 13.259 46.341 50.380 0.56 9.30 80 SER C CA 1
ATOM 1379 C CA B SER C 1 15 ? 13.237 46.337 50.343 0.44 9.66 80 SER C CA 1
ATOM 1380 C C . SER C 1 15 ? 13.037 44.829 50.490 1.00 8.52 80 SER C C 1
ATOM 1381 O O . SER C 1 15 ? 12.501 44.381 51.476 1.00 8.51 80 SER C O 1
ATOM 1386 N N . SER C 1 16 ? 13.454 44.045 49.500 1.00 8.55 81 SER C N 1
ATOM 1387 C CA A SER C 1 16 ? 13.285 42.580 49.571 0.51 9.29 81 SER C CA 1
ATOM 1388 C CA B SER C 1 16 ? 13.267 42.583 49.590 0.49 9.00 81 SER C CA 1
ATOM 1389 C C . SER C 1 16 ? 14.134 42.028 50.710 1.00 9.40 81 SER C C 1
ATOM 1390 O O . SER C 1 16 ? 13.702 41.088 51.350 1.00 9.92 81 SER C O 1
ATOM 1395 N N . SER C 1 17 ? 15.315 42.602 50.915 1.00 8.95 82 SER C N 1
ATOM 1396 C CA A SER C 1 17 ? 16.196 42.118 51.990 0.80 10.47 82 SER C CA 1
ATOM 1397 C CA B SER C 1 17 ? 16.201 42.121 51.996 0.20 10.35 82 SER C CA 1
ATOM 1398 C C . SER C 1 17 ? 15.483 42.380 53.328 1.00 9.76 82 SER C C 1
ATOM 1399 O O . SER C 1 17 ? 15.470 41.492 54.210 1.00 10.61 82 SER C O 1
ATOM 1404 N N . ILE C 1 18 ? 14.876 43.557 53.492 1.00 9.52 83 ILE C N 1
ATOM 1405 C CA . ILE C 1 18 ? 14.142 43.862 54.753 1.00 11.23 83 ILE C CA 1
ATOM 1406 C C . ILE C 1 18 ? 13.027 42.850 54.970 1.00 10.20 83 ILE C C 1
ATOM 1407 O O . ILE C 1 18 ? 12.916 42.217 55.986 1.00 10.04 83 ILE C O 1
ATOM 1412 N N . PHE C 1 19 ? 12.231 42.603 53.898 1.00 10.89 84 PHE C N 1
ATOM 1413 C CA . PHE C 1 19 ? 11.027 41.776 54.029 1.00 11.38 84 PHE C CA 1
ATOM 1414 C C . PHE C 1 19 ? 11.437 40.325 54.319 1.00 9.92 84 PHE C C 1
ATOM 1415 O O . PHE C 1 19 ? 10.812 39.641 55.123 1.00 9.27 84 PHE C O 1
ATOM 1423 N N . CYS C 1 20 ? 12.369 39.815 53.500 1.00 9.50 85 CYS C N 1
ATOM 1424 C CA . CYS C 1 20 ? 12.665 38.391 53.437 1.00 9.77 85 CYS C CA 1
ATOM 1425 C C . CYS C 1 20 ? 13.853 37.962 54.300 1.00 10.96 85 CYS C C 1
ATOM 1426 O O . CYS C 1 20 ? 13.858 36.831 54.784 1.00 11.17 85 CYS C O 1
ATOM 1429 N N . GLU C 1 21 ? 14.843 38.818 54.477 1.00 9.64 86 GLU C N 1
ATOM 1430 C CA . GLU C 1 21 ? 16.102 38.453 55.168 1.00 10.67 86 GLU C CA 1
ATOM 1431 C C . GLU C 1 21 ? 16.053 38.965 56.615 1.00 11.87 86 GLU C C 1
ATOM 1432 O O . GLU C 1 21 ? 16.548 38.259 57.514 1.00 17.99 86 GLU C O 1
ATOM 1438 N N . LYS C 1 22 ? 15.479 40.113 56.854 1.00 16.03 87 LYS C N 1
ATOM 1439 C CA . LYS C 1 22 ? 15.494 40.734 58.213 1.00 14.83 87 LYS C CA 1
ATOM 1440 C C . LYS C 1 22 ? 14.201 40.292 58.916 1.00 12.76 87 LYS C C 1
ATOM 1441 O O . LYS C 1 22 ? 14.285 39.702 60.027 1.00 17.57 87 LYS C O 1
ATOM 1443 N N . TYR C 1 23 ? 13.001 40.569 58.409 1.00 14.62 88 TYR C N 1
ATOM 1444 C CA . TYR C 1 23 ? 11.696 40.182 59.020 1.00 15.99 88 TYR C CA 1
ATOM 1445 C C . TYR C 1 23 ? 11.357 38.692 58.829 1.00 12.67 88 TYR C C 1
ATOM 1446 O O . TYR C 1 23 ? 10.593 38.079 59.571 1.00 12.96 88 TYR C O 1
ATOM 1455 N N . LYS C 1 24 ? 11.845 38.125 57.719 1.00 12.81 89 LYS C N 1
ATOM 1456 C CA . LYS C 1 24 ? 11.536 36.732 57.331 1.00 11.71 89 LYS C CA 1
ATOM 1457 C C . LYS C 1 24 ? 10.018 36.528 57.251 1.00 11.08 89 LYS C C 1
ATOM 1458 O O . LYS C 1 24 ? 9.472 35.501 57.696 1.00 12.10 89 LYS C O 1
ATOM 1464 N N . GLN C 1 25 ? 9.363 37.453 56.558 1.00 11.46 90 GLN C N 1
ATOM 1465 C CA . GLN C 1 25 ? 7.882 37.498 56.543 1.00 10.44 90 GLN C CA 1
ATOM 1466 C C . GLN C 1 25 ? 7.324 36.259 55.825 1.00 11.04 90 GLN C C 1
ATOM 1467 O O . GLN C 1 25 ? 6.291 35.739 56.181 1.00 10.87 90 GLN C O 1
ATOM 1473 N N . THR C 1 26 ? 7.928 35.872 54.697 1.00 9.42 91 THR C N 1
ATOM 1474 C CA . THR C 1 26 ? 7.409 34.748 53.899 1.00 8.59 91 THR C CA 1
ATOM 1475 C C . THR C 1 26 ? 7.422 33.441 54.683 1.00 9.49 91 THR C C 1
ATOM 1476 O O . THR C 1 26 ? 6.412 32.744 54.748 1.00 10.55 91 THR C O 1
ATOM 1480 N N . LYS C 1 27 ? 8.525 33.167 55.394 1.00 10.06 92 LYS C N 1
ATOM 1481 C CA . LYS C 1 27 ? 8.574 31.965 56.217 1.00 10.44 92 LYS C CA 1
ATOM 1482 C C . LYS C 1 27 ? 7.577 32.040 57.377 1.00 10.73 92 LYS C C 1
ATOM 1483 O O . LYS C 1 27 ? 6.965 31.016 57.700 1.00 11.15 92 LYS C O 1
ATOM 1489 N N . GLU C 1 28 ? 7.429 33.190 58.009 1.00 10.79 93 GLU C N 1
ATOM 1490 C CA A GLU C 1 28 ? 6.428 33.325 59.085 0.55 11.68 93 GLU C CA 1
ATOM 1491 C CA B GLU C 1 28 ? 6.427 33.343 59.080 0.45 12.18 93 GLU C CA 1
ATOM 1492 C C . GLU C 1 28 ? 5.019 33.068 58.552 1.00 11.67 93 GLU C C 1
ATOM 1493 O O . GLU C 1 28 ? 4.226 32.388 59.213 1.00 11.45 93 GLU C O 1
ATOM 1504 N N . GLN C 1 29 ? 4.722 33.608 57.373 1.00 11.02 94 GLN C N 1
ATOM 1505 C CA . GLN C 1 29 ? 3.379 33.420 56.796 1.00 10.10 94 GLN C CA 1
ATOM 1506 C C . GLN C 1 29 ? 3.112 31.959 56.428 1.00 10.62 94 GLN C C 1
ATOM 1507 O O . GLN C 1 29 ? 1.979 31.465 56.627 1.00 11.45 94 GLN C O 1
ATOM 1513 N N . ALA C 1 30 ? 4.117 31.297 55.864 1.00 9.87 95 ALA C N 1
ATOM 1514 C CA . ALA C 1 30 ? 3.958 29.876 55.520 1.00 10.37 95 ALA C CA 1
ATOM 1515 C C . ALA C 1 30 ? 3.693 29.100 56.802 1.00 11.73 95 ALA C C 1
ATOM 1516 O O . ALA C 1 30 ? 2.787 28.239 56.832 1.00 11.68 95 ALA C O 1
ATOM 1518 N N . LEU C 1 31 ? 4.433 29.374 57.881 1.00 11.76 96 LEU C N 1
ATOM 1519 C CA . LEU C 1 31 ? 4.190 28.607 59.114 1.00 12.42 96 LEU C CA 1
ATOM 1520 C C . LEU C 1 31 ? 2.771 28.861 59.636 1.00 12.25 96 LEU C C 1
ATOM 1521 O O . LEU C 1 31 ? 2.125 27.936 60.101 1.00 12.94 96 LEU C O 1
ATOM 1526 N N . THR C 1 32 ? 2.321 30.102 59.591 1.00 12.31 97 THR C N 1
ATOM 1527 C CA . THR C 1 32 ? 0.951 30.464 60.009 1.00 13.27 97 THR C CA 1
ATOM 1528 C C . THR C 1 32 ? -0.052 29.609 59.250 1.00 13.00 97 THR C C 1
ATOM 1529 O O . THR C 1 32 ? -0.952 29.028 59.817 1.00 13.82 9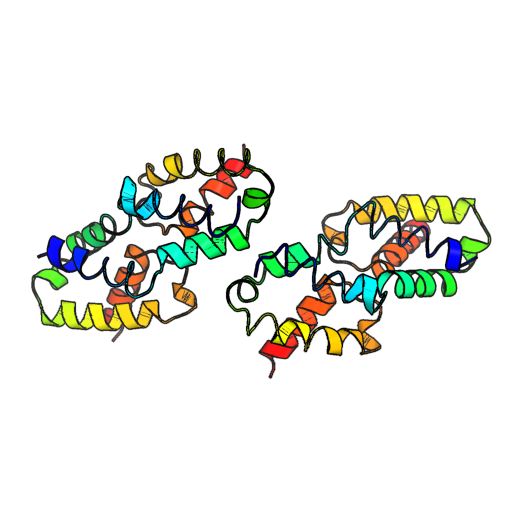7 THR C O 1
ATOM 1533 N N . PHE C 1 33 ? 0.128 29.540 57.951 1.00 11.56 98 PHE C N 1
ATOM 1534 C CA . PHE C 1 33 ? -0.777 28.737 57.091 1.00 11.71 98 PHE C CA 1
ATOM 1535 C C . PHE C 1 33 ? -0.790 27.277 57.542 1.00 11.56 98 PHE C C 1
ATOM 1536 O O . PHE C 1 33 ? -1.861 26.707 57.731 1.00 10.47 98 PHE C O 1
ATOM 1544 N N . PHE C 1 34 ? 0.378 26.676 57.718 1.00 11.21 99 PHE C N 1
ATOM 1545 C CA . PHE C 1 34 ? 0.447 25.239 58.086 1.00 11.42 99 PHE C CA 1
ATOM 1546 C C . PHE C 1 34 ? -0.102 25.019 59.489 1.00 11.58 99 PHE C C 1
ATOM 1547 O O . PHE C 1 34 ? -0.783 24.002 59.680 1.00 13.39 99 PHE C O 1
ATOM 1555 N N . GLN C 1 35 ? 0.185 25.899 60.435 1.00 11.96 100 GLN C N 1
ATOM 1556 C CA . GLN C 1 35 ? -0.356 25.728 61.808 1.00 14.87 100 GLN C CA 1
ATOM 1557 C C . GLN C 1 35 ? -1.895 25.752 61.763 1.00 14.52 100 GLN C C 1
ATOM 1558 O O . GLN C 1 35 ? -2.523 25.020 62.509 1.00 17.43 100 GLN C O 1
ATOM 1564 N N . GLU C 1 36 ? -2.480 26.505 60.830 1.00 13.40 101 GLU C N 1
ATOM 1565 C CA . GLU C 1 36 ? -3.952 26.633 60.680 1.00 13.16 101 GLU C CA 1
ATOM 1566 C C . GLU C 1 36 ? -4.572 25.476 59.897 1.00 14.15 101 GLU C C 1
ATOM 1567 O O . GLU C 1 36 ? -5.757 25.294 59.966 1.00 15.98 101 GLU C O 1
ATOM 1573 N N . HIS C 1 37 ? -3.763 24.726 59.155 1.00 13.49 102 HIS C N 1
ATOM 1574 C CA . HIS C 1 37 ? -4.222 23.635 58.250 1.00 14.67 102 HIS C CA 1
ATOM 1575 C C . HIS C 1 37 ? -3.398 22.373 58.486 1.00 14.75 102 HIS C C 1
ATOM 1576 O O . HIS C 1 37 ? -2.657 21.914 57.639 1.00 13.23 102 HIS C O 1
ATOM 1583 N N . PRO C 1 38 ? -3.541 21.754 59.677 1.00 16.33 103 PRO C N 1
ATOM 1584 C CA . PRO C 1 38 ? -2.748 20.579 60.038 1.00 16.70 103 PRO C CA 1
ATOM 1585 C C . PRO C 1 38 ? -3.010 19.320 59.206 1.00 15.46 103 PRO C C 1
ATOM 1586 O O . PRO C 1 38 ? -2.159 18.455 59.270 1.00 16.57 103 PRO C O 1
ATOM 1590 N N . GLN C 1 39 ? -4.070 19.273 58.382 1.00 15.43 104 GLN C N 1
ATOM 1591 C CA . GLN C 1 39 ? -4.271 18.132 57.442 1.00 17.25 104 GLN C CA 1
ATOM 1592 C C . GLN C 1 39 ? -2.985 17.967 56.624 1.00 14.37 104 GLN C C 1
ATOM 1593 O O . GLN C 1 39 ? -2.672 16.854 56.188 1.00 16.60 104 GLN C O 1
ATOM 1599 N N . TYR C 1 40 ? -2.309 19.065 56.288 1.00 14.34 105 TYR C N 1
ATOM 1600 C CA . TYR C 1 40 ? -1.152 19.006 55.364 1.00 15.38 105 TYR C CA 1
ATOM 1601 C C . TYR C 1 40 ? 0.078 18.438 56.053 1.00 15.28 105 TYR C C 1
ATOM 1602 O O . TYR C 1 40 ? 1.016 18.065 55.301 1.00 15.97 105 TYR C O 1
ATOM 1611 N N . MET C 1 41 ? 0.096 18.372 57.377 1.00 17.42 106 MET C N 1
ATOM 1612 C CA . MET C 1 41 ? 1.148 17.615 58.080 1.00 18.57 106 MET C CA 1
ATOM 1613 C C . MET C 1 41 ? 0.712 16.169 58.351 1.00 18.32 106 MET C C 1
ATOM 1614 O O . MET C 1 41 ? 1.582 15.311 58.401 1.00 23.28 106 MET C O 1
ATOM 1619 N N . ARG C 1 42 ? -0.585 15.902 58.493 1.00 18.36 107 ARG C N 1
ATOM 1620 C CA . ARG C 1 42 ? -1.107 14.542 58.766 1.00 19.63 107 ARG C CA 1
ATOM 1621 C C . ARG C 1 42 ? -1.011 13.722 57.468 1.00 20.58 107 ARG C C 1
ATOM 1622 O O . ARG C 1 42 ? -0.815 12.516 57.585 1.00 23.75 107 ARG C O 1
ATOM 1630 N N . SER C 1 43 ? -1.179 14.330 56.301 1.00 19.20 108 SER C N 1
ATOM 1631 C CA . SER C 1 43 ? -1.305 13.637 54.995 1.00 19.66 108 SER C CA 1
ATOM 1632 C C . SER C 1 43 ? -0.242 14.139 54.017 1.00 18.13 108 SER C C 1
ATOM 1633 O O . SER C 1 43 ? -0.388 15.243 53.490 1.00 16.59 108 SER C O 1
ATOM 1636 N N . LYS C 1 44 ? 0.722 13.290 53.665 1.00 20.60 109 LYS C N 1
ATOM 1637 C CA . LYS C 1 44 ? 1.745 13.581 52.630 1.00 18.97 109 LYS C CA 1
ATOM 1638 C C . LYS C 1 44 ? 1.022 13.756 51.289 1.00 15.02 109 LYS C C 1
ATOM 1639 O O . LYS C 1 44 ? 1.421 14.626 50.532 1.00 15.17 109 LYS C O 1
ATOM 1645 N N . GLU C 1 45 ? -0.028 12.980 51.030 1.00 15.49 110 GLU C N 1
ATOM 1646 C CA . GLU C 1 45 ? -0.758 13.114 49.747 1.00 17.09 110 GLU C CA 1
ATOM 1647 C C . GLU C 1 45 ? -1.387 14.510 49.660 1.00 13.07 110 GLU C C 1
ATOM 1648 O O . GLU C 1 45 ? -1.329 15.098 48.590 1.00 13.85 110 GLU C O 1
ATOM 1654 N N . ASP C 1 46 ? -2.055 14.945 50.715 1.00 12.30 111 ASP C N 1
ATOM 1655 C CA . ASP C 1 46 ? -2.701 16.267 50.675 1.00 12.67 111 ASP C CA 1
ATOM 1656 C C . ASP C 1 46 ? -1.608 17.318 50.460 1.00 10.27 111 ASP C C 1
ATOM 1657 O O . ASP C 1 46 ? -1.843 18.255 49.712 1.00 10.82 111 ASP C O 1
ATOM 1662 N N . GLU C 1 47 ? -0.450 17.189 51.095 1.00 11.45 112 GLU C N 1
ATOM 1663 C CA . GLU C 1 47 ? 0.631 18.194 50.897 1.00 11.37 112 GLU C CA 1
ATOM 1664 C C . GLU C 1 47 ? 1.158 18.172 49.463 1.00 11.43 112 GLU C C 1
ATOM 1665 O O . GLU C 1 47 ? 1.408 19.253 48.919 1.00 11.72 112 GLU C O 1
ATOM 1671 N N . GLU C 1 48 ? 1.243 17.003 48.838 1.00 11.85 113 GLU C N 1
ATOM 1672 C CA . GLU C 1 48 ? 1.668 16.919 47.435 1.00 13.60 113 GLU C CA 1
ATOM 1673 C C . GLU C 1 48 ? 0.652 17.660 46.539 1.00 10.70 113 GLU C C 1
ATOM 1674 O O . GLU C 1 48 ? 1.036 18.422 45.648 1.00 12.29 113 GLU C O 1
ATOM 1680 N N . GLN C 1 49 ? -0.641 17.419 46.776 1.00 10.29 114 GLN C N 1
ATOM 1681 C CA . GLN C 1 49 ? -1.711 18.093 46.014 1.00 11.47 114 GLN C CA 1
ATOM 1682 C C . GLN C 1 49 ? -1.633 19.614 46.230 1.00 9.70 114 GLN C C 1
ATOM 1683 O O . GLN C 1 49 ? -1.843 20.364 45.284 1.00 11.10 114 GLN C O 1
ATOM 1689 N N . LEU C 1 50 ? -1.388 20.015 47.486 1.00 9.29 115 LEU C N 1
ATOM 1690 C CA . LEU C 1 50 ? -1.347 21.462 47.760 1.00 8.87 115 LEU C CA 1
ATOM 1691 C C . LEU C 1 50 ? -0.173 22.088 47.000 1.00 10.23 115 LEU C C 1
ATOM 1692 O O . LEU C 1 50 ? -0.313 23.193 46.438 1.00 9.41 115 LEU C O 1
ATOM 1697 N N . MET C 1 51 ? 0.964 21.446 47.008 1.00 9.80 116 MET C N 1
ATOM 1698 C CA . MET C 1 51 ? 2.170 22.010 46.339 1.00 10.29 116 MET C CA 1
ATOM 1699 C C . MET C 1 51 ? 1.949 22.086 44.825 1.00 9.67 116 MET C C 1
ATOM 1700 O O . MET C 1 51 ? 2.314 23.088 44.203 1.00 10.29 116 MET C O 1
ATOM 1705 N N . THR C 1 52 ? 1.279 21.100 44.270 1.00 10.23 117 THR C N 1
ATOM 1706 C CA . THR C 1 52 ? 0.906 21.175 42.831 1.00 11.89 117 THR C CA 1
ATOM 1707 C C . THR C 1 52 ? 0.019 22.392 42.546 1.00 11.26 117 THR C C 1
ATOM 1708 O O . THR C 1 52 ? 0.277 23.176 41.632 1.00 12.58 117 THR C O 1
ATOM 1712 N N . GLU C 1 53 ? -1.027 22.560 43.357 1.00 10.16 118 GLU C N 1
ATOM 1713 C CA . GLU C 1 53 ? -1.993 23.663 43.200 1.00 10.71 118 GLU C CA 1
ATOM 1714 C C . GLU C 1 53 ? -1.312 25.015 43.438 1.00 9.41 118 GLU C C 1
ATOM 1715 O O . GLU C 1 53 ? -1.595 25.949 42.706 1.00 10.11 118 GLU C O 1
ATOM 1721 N N . PHE C 1 54 ? -0.403 25.053 44.420 1.00 8.80 119 PHE C N 1
ATOM 1722 C CA . PHE C 1 54 ? 0.346 26.290 44.719 1.00 9.95 119 PHE C CA 1
ATOM 1723 C C . PHE C 1 54 ? 1.193 26.694 43.518 1.00 9.26 119 PHE C C 1
ATOM 1724 O O . PHE C 1 54 ? 1.254 27.854 43.185 1.00 8.91 119 PHE C O 1
ATOM 1732 N N . LYS C 1 55 ? 1.876 25.699 42.947 1.00 9.62 120 LYS C N 1
ATOM 1733 C CA . LYS C 1 55 ? 2.707 26.015 41.760 1.00 9.63 120 LYS C CA 1
ATOM 1734 C C . LYS C 1 55 ? 1.842 26.490 40.575 1.00 10.00 120 LYS C C 1
ATOM 1735 O O . LYS C 1 55 ? 2.257 27.412 39.869 1.00 10.61 120 LYS C O 1
ATOM 1741 N N . LYS C 1 56 ? 0.630 26.000 40.509 1.00 10.13 121 LYS C N 1
ATOM 1742 C CA . LYS C 1 56 ? -0.318 26.476 39.474 1.00 10.80 121 LYS C CA 1
ATOM 1743 C C . LYS C 1 56 ? -0.742 27.913 39.757 1.00 10.18 121 LYS C C 1
ATOM 1744 O O . LYS C 1 56 ? -0.731 28.811 38.898 1.00 11.66 121 LYS C O 1
ATOM 1750 N N . VAL C 1 57 ? -1.103 28.174 41.024 1.00 11.16 122 VAL C N 1
ATOM 1751 C CA . VAL C 1 57 ? -1.508 29.533 41.481 1.00 11.05 122 VAL C CA 1
ATOM 1752 C C . VAL C 1 57 ? -0.394 30.524 41.172 1.00 10.94 122 VAL C C 1
ATOM 1753 O O . VAL C 1 57 ? -0.683 31.626 40.643 1.00 11.20 122 VAL C O 1
ATOM 1757 N N . LEU C 1 58 ? 0.841 30.155 41.423 1.00 11.19 123 LEU C N 1
ATOM 1758 C CA . LEU C 1 58 ? 1.922 31.145 41.266 1.00 11.38 123 LEU C CA 1
ATOM 1759 C C . LEU C 1 58 ? 2.242 31.420 39.803 1.00 13.00 123 LEU C C 1
ATOM 1760 O O . LEU C 1 58 ? 2.885 32.403 39.513 1.00 13.47 123 LEU C O 1
ATOM 1765 N N . LEU C 1 59 ? 1.798 30.565 38.859 1.00 12.65 124 LEU C N 1
ATOM 1766 C CA . LEU C 1 59 ? 1.937 30.837 37.399 1.00 15.23 124 LEU C CA 1
ATOM 1767 C C . LEU C 1 59 ? 0.956 31.912 36.958 1.00 13.25 124 LEU C C 1
ATOM 1768 O O . LEU C 1 59 ? 1.169 32.503 35.895 1.00 18.02 124 LEU C O 1
ATOM 1773 N N . GLU C 1 60 ? -0.101 32.202 37.699 1.00 15.99 125 GLU C N 1
ATOM 1774 C CA . GLU C 1 60 ? -1.183 33.053 37.196 1.00 13.04 125 GLU C CA 1
ATOM 1775 C C . GLU C 1 60 ? -0.804 34.497 37.340 1.00 13.86 125 GLU C C 1
ATOM 1776 O O . GLU C 1 60 ? -0.464 34.942 38.447 1.00 15.60 125 GLU C O 1
ATOM 1782 N N . PRO C 1 61 ? -0.937 35.348 36.324 1.00 16.03 126 PRO C N 1
ATOM 1783 C CA . PRO C 1 61 ? -0.756 36.773 36.450 1.00 14.97 126 PRO C CA 1
ATOM 1784 C C . PRO C 1 61 ? -1.569 37.377 37.601 1.00 12.22 126 PRO C C 1
ATOM 1785 O O . PRO C 1 61 ? -1.057 38.282 38.223 1.00 13.20 126 PRO C O 1
ATOM 1789 N N . GLY C 1 62 ? -2.778 36.895 37.884 1.00 12.77 127 GLY C N 1
ATOM 1790 C CA . GLY C 1 62 ? -3.610 37.461 38.969 1.00 14.58 127 GLY C CA 1
ATOM 1791 C C . GLY C 1 62 ? -3.027 37.201 40.343 1.00 12.13 127 GLY C C 1
ATOM 1792 O O . GLY C 1 62 ? -3.380 37.912 41.295 1.00 14.79 127 GLY C O 1
ATOM 1793 N N . SER C 1 63 ? -2.063 36.337 40.437 1.00 11.82 128 SER C N 1
ATOM 1794 C CA . SER C 1 63 ? -1.388 35.998 41.697 1.00 12.29 128 SER C CA 1
ATOM 1795 C C . SER C 1 63 ? -0.120 36.839 41.886 1.00 11.42 128 SER C C 1
ATOM 1796 O O . SER C 1 63 ? 0.529 36.680 42.947 1.00 13.10 128 SER C O 1
ATOM 1799 N N . LYS C 1 64 ? 0.276 37.664 40.938 1.00 11.61 129 LYS C N 1
ATOM 1800 C CA . LYS C 1 64 ? 1.659 38.169 40.874 1.00 11.59 129 LYS C CA 1
ATOM 1801 C C . LYS C 1 64 ? 1.991 38.949 42.171 1.00 10.97 129 LYS C C 1
ATOM 1802 O O . LYS C 1 64 ? 3.166 38.920 42.515 1.00 10.33 129 LYS C O 1
ATOM 1808 N N . ASN C 1 65 ? 1.025 39.696 42.661 1.00 11.58 130 ASN C N 1
ATOM 1809 C CA . ASN C 1 65 ? 1.310 40.576 43.831 1.00 10.82 130 ASN C CA 1
ATOM 1810 C C . ASN C 1 65 ? 0.789 40.006 45.143 1.00 9.16 130 ASN C C 1
ATOM 1811 O O . ASN C 1 65 ? 0.783 40.779 46.181 1.00 9.90 130 ASN C O 1
ATOM 1816 N N . LEU C 1 66 ? 0.399 38.769 45.194 1.00 9.50 131 LEU C N 1
ATOM 1817 C CA . LEU C 1 66 ? -0.117 38.146 46.412 1.00 8.94 131 LEU C CA 1
ATOM 1818 C C . LEU C 1 66 ? 0.991 37.505 47.226 1.00 9.94 131 LEU C C 1
ATOM 1819 O O . LEU C 1 66 ? 2.076 37.288 46.845 1.00 10.49 131 LEU C O 1
ATOM 1824 N N . SER C 1 67 ? 0.693 37.402 48.536 1.00 9.19 132 SER C N 1
ATOM 1825 C CA . SER C 1 67 ? 1.631 36.837 49.510 1.00 10.90 132 SER C CA 1
ATOM 1826 C C . SER C 1 67 ? 1.655 35.360 49.481 1.00 9.30 132 SER C C 1
ATOM 1827 O O . SER C 1 67 ? 0.749 34.681 48.897 1.00 9.01 132 SER C O 1
ATOM 1830 N N . ILE C 1 68 ? 2.640 34.754 50.179 1.00 8.75 133 ILE C N 1
ATOM 1831 C CA . ILE C 1 68 ? 2.660 33.281 50.276 1.00 9.14 133 ILE C CA 1
ATOM 1832 C C . ILE C 1 68 ? 1.436 32.807 51.041 1.00 8.50 133 ILE C C 1
ATOM 1833 O O . ILE C 1 68 ? 0.902 31.744 50.745 1.00 9.98 133 ILE C O 1
ATOM 1838 N N . TYR C 1 69 ? 1.025 33.568 52.090 1.00 8.89 134 TYR C N 1
ATOM 1839 C CA . TYR C 1 69 ? -0.172 33.137 52.828 1.00 8.76 134 TYR C CA 1
ATOM 1840 C C . TYR C 1 69 ? -1.375 33.065 51.867 1.00 9.51 134 TYR C C 1
ATOM 1841 O O . TYR C 1 69 ? -2.135 32.129 51.918 1.00 10.28 134 TYR C O 1
ATOM 1850 N N . GLN C 1 70 ? -1.574 34.156 51.123 1.00 8.22 135 GLN C N 1
ATOM 1851 C CA . GLN C 1 70 ? -2.733 34.262 50.206 1.00 8.25 135 GLN C CA 1
ATOM 1852 C C . GLN C 1 70 ? -2.700 33.149 49.138 1.00 8.26 135 GLN C C 1
ATOM 1853 O O . GLN C 1 70 ? -3.771 32.666 48.781 1.00 8.23 135 GLN C O 1
ATOM 1859 N N . THR C 1 71 ? -1.529 32.840 48.665 1.00 8.27 136 THR C N 1
ATOM 1860 C CA . THR C 1 71 ? -1.438 31.908 47.526 1.00 8.04 136 THR C CA 1
ATOM 1861 C C . THR C 1 71 ? -1.520 30.485 48.035 1.00 8.30 136 THR C C 1
ATOM 1862 O O . THR C 1 71 ? -2.096 29.605 47.342 1.00 8.24 136 THR C O 1
ATOM 1866 N N . LEU C 1 72 ? -0.977 30.177 49.227 1.00 9.16 137 LEU C N 1
ATOM 1867 C CA . LEU C 1 72 ? -1.236 28.867 49.868 1.00 9.62 137 LEU C CA 1
ATOM 1868 C C . LEU C 1 72 ? -2.733 28.717 50.144 1.00 8.46 137 LEU C C 1
ATOM 1869 O O . LEU C 1 72 ? -3.300 27.637 49.901 1.00 8.12 137 LEU C O 1
ATOM 1874 N N . LEU C 1 73 ? -3.379 29.766 50.632 1.00 7.97 138 LEU C N 1
ATOM 1875 C CA . LEU C 1 73 ? -4.821 29.662 50.918 1.00 9.78 138 LEU C CA 1
ATOM 1876 C C . LEU C 1 73 ? -5.583 29.468 49.607 1.00 8.59 138 LEU C C 1
ATOM 1877 O O . LEU C 1 73 ? -6.525 28.669 49.593 1.00 9.17 138 LEU C O 1
ATOM 1882 N N . ALA C 1 74 ? -5.261 30.215 48.553 1.00 8.58 139 ALA C N 1
ATOM 1883 C CA . ALA C 1 74 ? -5.909 30.021 47.241 1.00 8.77 139 ALA C CA 1
ATOM 1884 C C . ALA C 1 74 ? -5.742 28.568 46.802 1.00 8.13 139 ALA C C 1
ATOM 1885 O O . ALA C 1 74 ? -6.711 28.003 46.296 1.00 9.37 139 ALA C O 1
ATOM 1887 N N . ALA C 1 75 ? -4.547 28.024 46.911 1.00 8.07 140 ALA C N 1
ATOM 1888 C CA . ALA C 1 75 ? -4.324 26.630 46.506 1.00 9.43 140 ALA C CA 1
ATOM 1889 C C . ALA C 1 75 ? -5.216 25.669 47.301 1.00 8.82 140 ALA C C 1
ATOM 1890 O O . ALA C 1 75 ? -5.823 24.749 46.750 1.00 9.34 140 ALA C O 1
ATOM 1892 N N . HIS C 1 76 ? -5.263 25.884 48.607 1.00 8.66 141 HIS C N 1
ATOM 1893 C CA . HIS C 1 76 ? -6.104 25.072 49.524 1.00 8.65 141 HIS C CA 1
ATOM 1894 C C . HIS C 1 76 ? -7.568 25.170 49.089 1.00 8.49 141 HIS C C 1
ATOM 1895 O O . HIS C 1 76 ? -8.233 24.144 49.011 1.00 9.07 141 HIS C O 1
ATOM 1902 N N . GLU C 1 77 ? -8.044 26.354 48.779 1.00 8.71 142 GLU C N 1
ATOM 1903 C CA . GLU C 1 77 ? -9.474 26.538 48.413 1.00 9.02 142 GLU C CA 1
ATOM 1904 C C . GLU C 1 77 ? -9.744 25.934 47.016 1.00 9.78 142 GLU C C 1
ATOM 1905 O O . GLU C 1 77 ? -10.790 25.369 46.826 1.00 10.25 142 GLU C O 1
ATOM 1911 N N . ARG C 1 78 ? -8.774 25.993 46.135 1.00 9.52 143 ARG C N 1
ATOM 1912 C CA . ARG C 1 78 ? -8.912 25.315 44.844 1.00 10.77 143 ARG C CA 1
ATOM 1913 C C . ARG C 1 78 ? -9.122 23.815 45.064 1.00 11.55 143 ARG C C 1
ATOM 1914 O O . ARG C 1 78 ? -9.928 23.185 44.325 1.00 13.58 143 ARG C O 1
ATOM 1922 N N . LEU C 1 79 ? -8.334 23.236 45.963 1.00 11.82 144 LEU C N 1
ATOM 1923 C CA . LEU C 1 79 ? -8.476 21.788 46.236 1.00 12.32 144 LEU C CA 1
ATOM 1924 C C . LEU C 1 79 ? -9.853 21.510 46.830 1.00 13.21 144 LEU C C 1
ATOM 1925 O O . LEU C 1 79 ? -10.416 20.486 46.546 1.00 16.60 144 LEU C O 1
ATOM 1930 N N . GLN C 1 80 ? -10.311 22.372 47.726 1.00 13.52 145 GLN C N 1
ATOM 1931 C CA . GLN C 1 80 ? -11.623 22.158 48.386 1.00 13.19 145 GLN C CA 1
ATOM 1932 C C . GLN C 1 80 ? -12.760 22.230 47.357 1.00 13.71 145 GLN C C 1
ATOM 1933 O O . GLN C 1 80 ? -13.788 21.575 47.575 1.00 18.98 145 GLN C O 1
ATOM 1939 N N . ALA C 1 81 ? -12.660 23.093 46.353 1.00 16.58 146 ALA C N 1
ATOM 1940 C CA . ALA C 1 81 ? -13.788 23.354 45.428 1.00 20.57 146 ALA C CA 1
ATOM 1941 C C . ALA C 1 81 ? -13.824 22.287 44.328 1.00 28.19 146 ALA C C 1
ATOM 1942 O O . ALA C 1 81 ? -14.763 22.358 43.527 1.00 33.39 146 ALA C O 1
ATOM 1944 N N . LEU C 1 82 ? -12.900 21.312 44.331 1.00 28.90 147 LEU C N 1
ATOM 1945 C CA . LEU C 1 82 ? -13.000 20.095 43.487 1.00 36.64 147 LEU C CA 1
ATOM 1946 C C . LEU C 1 82 ? -14.196 19.233 43.924 1.00 42.34 147 LEU C C 1
ATOM 1947 O O . LEU C 1 82 ? -14.788 18.636 43.004 1.00 58.52 147 LEU C O 1
ATOM 1952 N N . SER D 1 7 ? 6.467 17.807 58.743 1.00 38.76 72 SER D N 1
ATOM 1953 C CA . SER D 1 7 ? 6.244 18.788 59.840 1.00 28.31 72 SER D CA 1
ATOM 1954 C C . SER D 1 7 ? 5.834 20.141 59.223 1.00 20.90 72 SER D C 1
ATOM 1955 O O . SER D 1 7 ? 5.982 20.397 57.967 1.00 23.19 72 SER D O 1
ATOM 1958 N N . ALA D 1 8 ? 5.233 20.978 60.058 1.00 19.89 73 ALA D N 1
ATOM 1959 C CA . ALA D 1 8 ? 4.821 22.344 59.702 1.00 18.59 73 ALA D CA 1
ATOM 1960 C C . ALA D 1 8 ? 6.063 23.134 59.290 1.00 16.91 73 ALA D C 1
ATOM 1961 O O . ALA D 1 8 ? 5.962 23.834 58.297 1.00 16.90 73 ALA D O 1
ATOM 1963 N N . SER D 1 9 ? 7.167 23.012 60.024 1.00 19.36 74 SER D N 1
ATOM 1964 C CA . SER D 1 9 ? 8.445 23.658 59.689 1.00 20.40 74 SER D CA 1
ATOM 1965 C C . SER D 1 9 ? 8.892 23.186 58.296 1.00 18.04 74 SER D C 1
ATOM 1966 O O . SER D 1 9 ? 9.283 24.033 57.461 1.00 19.14 74 SER D O 1
ATOM 1969 N N . LYS D 1 10 ? 8.832 21.896 58.000 1.00 18.34 75 LYS D N 1
ATOM 1970 C CA . LYS D 1 10 ? 9.323 21.372 56.687 1.00 17.63 75 LYS D CA 1
ATOM 1971 C C . LYS D 1 10 ? 8.427 21.907 55.560 1.00 15.09 75 LYS D C 1
ATOM 1972 O O . LYS D 1 10 ? 8.918 22.290 54.532 1.00 15.39 75 LYS D O 1
ATOM 1974 N N . ASN D 1 11 ? 7.122 21.849 55.734 1.00 13.77 76 ASN D N 1
ATOM 1975 C CA . ASN D 1 11 ? 6.197 22.311 54.673 1.00 13.24 76 ASN D CA 1
ATOM 1976 C C . ASN D 1 11 ? 6.436 23.813 54.450 1.00 12.42 76 ASN D C 1
ATOM 1977 O O . ASN D 1 11 ? 6.336 24.315 53.326 1.00 11.05 76 ASN D O 1
ATOM 1982 N N . SER D 1 12 ? 6.647 24.561 55.520 1.00 13.32 77 SER D N 1
ATOM 1983 C CA . SER D 1 12 ? 6.872 26.022 55.469 1.00 13.23 77 SER D CA 1
ATOM 1984 C C . SER D 1 12 ? 8.176 26.331 54.747 1.00 11.22 77 SER D C 1
ATOM 1985 O O . SER D 1 12 ? 8.192 27.264 53.900 1.00 11.33 77 SER D O 1
ATOM 1988 N N . ALA D 1 13 ? 9.208 25.544 54.954 1.00 12.58 78 ALA D N 1
ATOM 1989 C CA . ALA D 1 13 ? 10.496 25.776 54.282 1.00 13.03 78 ALA D CA 1
ATOM 1990 C C . ALA D 1 13 ? 10.345 25.506 52.779 1.00 11.67 78 ALA D C 1
ATOM 1991 O O . ALA D 1 13 ? 10.837 26.284 51.940 1.00 11.95 78 ALA D O 1
ATOM 1993 N N . ILE D 1 14 ? 9.712 24.391 52.442 1.00 10.69 79 ILE D N 1
ATOM 1994 C CA . ILE D 1 14 ? 9.542 23.978 51.027 1.00 10.47 79 ILE D CA 1
ATOM 1995 C C . ILE D 1 14 ? 8.687 25.007 50.280 1.00 9.19 79 ILE D C 1
ATOM 1996 O O . ILE D 1 14 ? 9.068 25.515 49.219 1.00 8.68 79 ILE D O 1
ATOM 2001 N N . SER D 1 15 ? 7.583 25.405 50.900 1.00 9.10 80 SER D N 1
ATOM 2002 C CA A SER D 1 15 ? 6.666 26.382 50.303 0.59 9.57 80 SER D CA 1
ATOM 2003 C CA B SER D 1 15 ? 6.678 26.359 50.236 0.41 9.14 80 SER D CA 1
ATOM 2004 C C . SER D 1 15 ? 7.435 27.690 50.077 1.00 8.28 80 SER D C 1
ATOM 2005 O O . SER D 1 15 ? 7.310 28.347 49.046 1.00 8.54 80 SER D O 1
ATOM 2010 N N . SER D 1 16 ? 8.140 28.174 51.111 1.00 9.89 81 SER D N 1
ATOM 2011 C CA A SER D 1 16 ? 8.919 29.435 51.012 0.54 9.29 81 SER D CA 1
ATOM 2012 C CA B SER D 1 16 ? 8.879 29.455 50.983 0.46 9.84 81 SER D CA 1
ATOM 2013 C C . SER D 1 16 ? 9.970 29.326 49.905 1.00 8.35 81 SER D C 1
ATOM 2014 O O . SER D 1 16 ? 10.171 30.324 49.202 1.00 9.22 81 SER D O 1
ATOM 2019 N N . SER D 1 17 ? 10.610 28.170 49.780 1.00 7.98 82 SER D N 1
ATOM 2020 C CA . SER D 1 17 ? 11.663 28.007 48.764 1.00 9.50 82 SER D CA 1
ATOM 2021 C C . SER D 1 17 ? 11.067 28.155 47.347 1.00 9.18 82 SER D C 1
ATOM 2022 O O . SER D 1 17 ? 11.675 28.775 46.505 1.00 9.01 82 SER D O 1
ATOM 2025 N N . ILE D 1 18 ? 9.868 27.616 47.186 1.00 8.08 83 ILE D N 1
ATOM 2026 C CA . ILE D 1 18 ? 9.128 27.716 45.912 1.00 9.14 83 ILE D CA 1
ATOM 2027 C C . ILE D 1 18 ? 8.775 29.180 45.646 1.00 8.81 83 ILE D C 1
ATOM 2028 O O . ILE D 1 18 ? 9.041 29.692 44.539 1.00 9.34 83 ILE D O 1
ATOM 2033 N N . PHE D 1 19 ? 8.227 29.857 46.644 1.00 8.47 84 PHE D N 1
ATOM 2034 C CA . PHE D 1 19 ? 7.770 31.237 46.430 1.00 9.53 84 PHE D CA 1
ATOM 2035 C C . 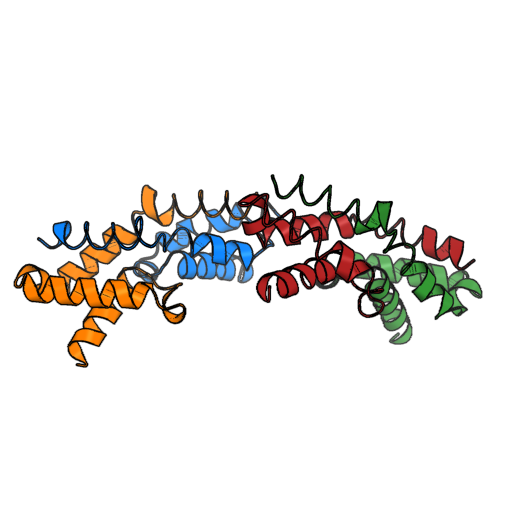PHE D 1 19 ? 8.966 32.168 46.178 1.00 10.59 84 PHE D C 1
ATOM 2036 O O . PHE D 1 19 ? 8.880 33.082 45.344 1.00 9.02 84 PHE D O 1
ATOM 2044 N N . CYS D 1 20 ? 10.019 32.006 46.988 1.00 9.39 85 CYS D N 1
ATOM 2045 C CA . CYS D 1 20 ? 11.158 32.889 47.006 1.00 10.25 85 CYS D CA 1
ATOM 2046 C C . CYS D 1 20 ? 12.075 32.654 45.823 1.00 10.60 85 CYS D C 1
ATOM 2047 O O . CYS D 1 20 ? 12.386 33.615 45.065 1.00 12.32 85 CYS D O 1
ATOM 2050 N N A GLU D 1 21 ? 12.551 31.425 45.683 0.50 10.29 86 GLU D N 1
ATOM 2051 N N B GLU D 1 21 ? 12.658 31.463 45.754 0.50 10.46 86 GLU D N 1
ATOM 2052 C CA A GLU D 1 21 ? 13.723 31.142 44.816 0.50 10.99 86 GLU D CA 1
ATOM 2053 C CA B GLU D 1 21 ? 13.728 31.177 44.761 0.50 11.73 86 GLU D CA 1
ATOM 2054 C C A GLU D 1 21 ? 13.262 30.576 43.473 0.50 9.95 86 GLU D C 1
ATOM 2055 C C B GLU D 1 21 ? 13.099 30.758 43.433 0.50 10.23 86 GLU D C 1
ATOM 2056 O O A GLU D 1 21 ? 13.953 30.795 42.458 0.50 10.49 86 GLU D O 1
ATOM 2057 O O B GLU D 1 21 ? 13.497 31.281 42.376 0.50 11.47 86 GLU D O 1
ATOM 2068 N N . LYS D 1 22 ? 12.182 29.799 43.447 1.00 9.49 87 LYS D N 1
ATOM 2069 C CA . LYS D 1 22 ? 11.668 29.292 42.152 1.00 9.59 87 LYS D CA 1
ATOM 2070 C C . LYS D 1 22 ? 10.909 30.347 41.374 1.00 9.87 87 LYS D C 1
ATOM 2071 O O . LYS D 1 22 ? 11.169 30.547 40.186 1.00 11.77 87 LYS D O 1
ATOM 2077 N N . TYR D 1 23 ? 9.946 31.002 42.004 1.00 9.00 88 TYR D N 1
ATOM 2078 C CA . TYR D 1 23 ? 9.073 31.971 41.352 1.00 9.37 88 TYR D CA 1
ATOM 2079 C C . TYR D 1 23 ? 9.564 33.430 41.540 1.00 10.17 88 TYR D C 1
ATOM 2080 O O . TYR D 1 23 ? 9.004 34.353 40.921 1.00 10.45 88 TYR D O 1
ATOM 2089 N N . LYS D 1 24 ? 10.462 33.720 42.499 1.00 10.20 89 LYS D N 1
ATOM 2090 C CA . LYS D 1 24 ? 11.030 35.065 42.669 1.00 9.29 89 LYS D CA 1
ATOM 2091 C C . LYS D 1 24 ? 9.910 36.065 42.983 1.00 9.17 89 LYS D C 1
ATOM 2092 O O . LYS D 1 24 ? 10.013 37.193 42.561 1.00 9.19 89 LYS D O 1
ATOM 2098 N N . GLN D 1 25 ? 8.852 35.612 43.680 1.00 10.53 90 GLN D N 1
ATOM 2099 C CA . GLN D 1 25 ? 7.670 36.458 43.819 1.00 10.52 90 GLN D CA 1
ATOM 2100 C C . GLN D 1 25 ? 8.008 37.791 44.509 1.00 9.72 90 GLN D C 1
ATOM 2101 O O . GLN D 1 25 ? 7.552 38.823 44.114 1.00 9.94 90 GLN D O 1
ATOM 2107 N N . THR D 1 26 ? 8.760 37.745 45.637 1.00 9.45 91 THR D N 1
ATOM 2108 C CA . THR D 1 26 ? 9.029 38.983 46.388 1.00 8.77 91 THR D CA 1
ATOM 2109 C C . THR D 1 26 ? 9.906 39.931 45.588 1.00 10.37 91 THR D C 1
ATOM 2110 O O . THR D 1 26 ? 9.624 41.126 45.582 1.00 10.51 91 THR D O 1
ATOM 2114 N N . LYS D 1 27 ? 10.932 39.389 44.923 1.00 9.91 92 LYS D N 1
ATOM 2115 C CA . LYS D 1 27 ? 11.832 40.265 44.148 1.00 9.59 92 LYS D CA 1
ATOM 2116 C C . LYS D 1 27 ? 11.042 40.935 43.000 1.00 8.65 92 LYS D C 1
ATOM 2117 O O . LYS D 1 27 ? 11.243 42.096 42.743 1.00 8.91 92 LYS D O 1
ATOM 2123 N N . GLU D 1 28 ? 10.142 40.162 42.358 1.00 8.98 93 GLU D N 1
ATOM 2124 C CA . GLU D 1 28 ? 9.332 40.702 41.230 1.00 9.81 93 GLU D CA 1
ATOM 2125 C C . GLU D 1 28 ? 8.363 41.788 41.719 1.00 9.17 93 GLU D C 1
ATOM 2126 O O . GLU D 1 28 ? 8.196 42.821 41.076 1.00 10.00 93 GLU D O 1
ATOM 2132 N N . GLN D 1 29 ? 7.757 41.504 42.909 1.00 8.71 94 GLN D N 1
ATOM 2133 C CA . GLN D 1 29 ? 6.826 42.455 43.534 1.00 8.30 94 GLN D CA 1
ATOM 2134 C C . GLN D 1 29 ? 7.513 43.771 43.898 1.00 9.28 94 GLN D C 1
ATOM 2135 O O . GLN D 1 29 ? 6.983 44.853 43.646 1.00 9.57 94 GLN D O 1
ATOM 2141 N N . ALA D 1 30 ? 8.690 43.664 44.529 1.00 8.14 95 ALA D N 1
ATOM 2142 C CA . ALA D 1 30 ? 9.385 44.888 44.923 1.00 8.89 95 ALA D CA 1
ATOM 2143 C C . ALA D 1 30 ? 9.754 45.692 43.690 1.00 10.24 95 ALA D C 1
ATOM 2144 O O . ALA D 1 30 ? 9.598 46.886 43.666 1.00 9.92 95 ALA D O 1
ATOM 2146 N N . LEU D 1 31 ? 10.223 44.989 42.652 1.00 9.61 96 LEU D N 1
ATOM 2147 C CA . LEU D 1 31 ? 10.661 45.725 41.467 1.00 9.22 96 LEU D CA 1
ATOM 2148 C C . LEU D 1 31 ? 9.447 46.433 40.835 1.00 9.43 96 LEU D C 1
ATOM 2149 O O . LEU D 1 31 ? 9.590 47.615 40.488 1.00 9.51 96 LEU D O 1
ATOM 2154 N N . THR D 1 32 ? 8.294 45.743 40.678 1.00 9.01 97 THR D N 1
ATOM 2155 C CA . THR D 1 32 ? 7.148 46.420 40.041 1.00 8.24 97 THR D CA 1
ATOM 2156 C C . THR D 1 32 ? 6.652 47.587 40.893 1.00 8.56 97 THR D C 1
ATOM 2157 O O . THR D 1 32 ? 6.239 48.583 40.390 1.00 9.63 97 THR D O 1
ATOM 2161 N N . PHE D 1 33 ? 6.621 47.398 42.221 1.00 9.04 98 PHE D N 1
ATOM 2162 C CA . PHE D 1 33 ? 6.232 48.518 43.112 1.00 8.99 98 PHE D CA 1
ATOM 2163 C C . PHE D 1 33 ? 7.079 49.746 42.804 1.00 9.57 98 PHE D C 1
ATOM 2164 O O . PHE D 1 33 ? 6.566 50.838 42.607 1.00 9.46 98 PHE D O 1
ATOM 2172 N N . PHE D 1 34 ? 8.395 49.585 42.773 1.00 8.60 99 PHE D N 1
ATOM 2173 C CA . PHE D 1 34 ? 9.271 50.735 42.530 1.00 8.69 99 PHE D CA 1
ATOM 2174 C C . PHE D 1 34 ? 9.072 51.256 41.108 1.00 8.35 99 PHE D C 1
ATOM 2175 O O . PHE D 1 34 ? 9.037 52.469 40.909 1.00 10.01 99 PHE D O 1
ATOM 2183 N N . GLN D 1 35 ? 8.932 50.372 40.114 1.00 8.72 100 GLN D N 1
ATOM 2184 C CA . GLN D 1 35 ? 8.735 50.892 38.743 1.00 9.79 100 GLN D CA 1
ATOM 2185 C C . GLN D 1 35 ? 7.464 51.744 38.698 1.00 9.67 100 GLN D C 1
ATOM 2186 O O . GLN D 1 35 ? 7.416 52.721 37.904 1.00 9.71 100 GLN D O 1
ATOM 2192 N N . GLU D 1 36 ? 6.423 51.335 39.414 1.00 9.15 101 GLU D N 1
ATOM 2193 C CA . GLU D 1 36 ? 5.114 51.982 39.476 1.00 9.51 101 GLU D CA 1
ATOM 2194 C C . GLU D 1 36 ? 5.133 53.272 40.293 1.00 9.32 101 GLU D C 1
ATOM 2195 O O . GLU D 1 36 ? 4.192 54.047 40.192 1.00 10.71 101 GLU D O 1
ATOM 2201 N N . HIS D 1 37 ? 6.200 53.501 41.076 1.00 9.24 102 HIS D N 1
ATOM 2202 C CA . HIS D 1 37 ? 6.307 54.662 42.007 1.00 9.49 102 HIS D CA 1
ATOM 2203 C C . HIS D 1 37 ? 7.667 55.314 41.865 1.00 10.47 102 HIS D C 1
ATOM 2204 O O . HIS D 1 37 ? 8.506 55.269 42.783 1.00 11.61 102 HIS D O 1
ATOM 2211 N N . PRO D 1 38 ? 7.930 55.932 40.707 1.00 11.73 103 PRO D N 1
ATOM 2212 C CA . PRO D 1 38 ? 9.263 56.448 40.414 1.00 12.58 103 PRO D CA 1
ATOM 2213 C C . PRO D 1 38 ? 9.685 57.663 41.258 1.00 13.12 103 PRO D C 1
ATOM 2214 O O . PRO D 1 38 ? 10.864 57.982 41.273 1.00 14.40 103 PRO D O 1
ATOM 2218 N N . GLN D 1 39 ? 8.766 58.212 42.047 1.00 12.15 104 GLN D N 1
ATOM 2219 C CA . GLN D 1 39 ? 9.145 59.249 43.049 1.00 13.38 104 GLN D CA 1
ATOM 2220 C C . GLN D 1 39 ? 10.255 58.715 43.943 1.00 13.19 104 GLN D C 1
ATOM 2221 O O . GLN D 1 39 ? 11.053 59.505 44.459 1.00 15.79 104 GLN D O 1
ATOM 2227 N N . TYR D 1 40 ? 10.284 57.430 44.223 1.00 11.74 105 TYR D N 1
ATOM 2228 C CA . TYR D 1 40 ? 11.274 56.843 45.150 1.00 10.31 105 TYR D CA 1
ATOM 2229 C C . TYR D 1 40 ? 12.632 56.631 44.504 1.00 12.54 105 TYR D C 1
ATOM 2230 O O . TYR D 1 40 ? 13.595 56.397 45.229 1.00 15.01 105 TYR D O 1
ATOM 2239 N N . MET D 1 41 ? 12.733 56.731 43.187 1.00 12.17 106 MET D N 1
ATOM 2240 C CA . MET D 1 41 ? 14.035 56.823 42.526 1.00 12.84 106 MET D CA 1
ATOM 2241 C C . MET D 1 41 ? 14.430 58.291 42.343 1.00 15.37 106 MET D C 1
ATOM 2242 O O . MET D 1 41 ? 15.611 58.586 42.285 1.00 19.52 106 MET D O 1
ATOM 2247 N N . ARG D 1 42 ? 13.469 59.191 42.233 1.00 14.33 107 ARG D N 1
ATOM 2248 C CA . ARG D 1 42 ? 13.781 60.639 42.090 1.00 16.54 107 ARG D CA 1
ATOM 2249 C C . ARG D 1 42 ? 14.352 61.244 43.366 1.00 16.88 107 ARG D C 1
ATOM 2250 O O . ARG D 1 42 ? 15.182 62.134 43.251 1.00 20.36 107 ARG D O 1
ATOM 2258 N N . SER D 1 43 ? 13.836 60.818 44.501 1.00 15.68 108 SER D N 1
ATOM 2259 C CA . SER D 1 43 ? 14.109 61.428 45.819 1.00 17.45 108 SER D CA 1
ATOM 2260 C C . SER D 1 43 ? 14.640 60.365 46.773 1.00 16.41 108 SER D C 1
ATOM 2261 O O . SER D 1 43 ? 13.872 59.506 47.245 1.00 15.90 108 SER D O 1
ATOM 2264 N N . LYS D 1 44 ? 15.901 60.485 47.155 1.00 16.44 109 LYS D N 1
ATOM 2265 C CA A LYS D 1 44 ? 16.501 59.601 48.178 0.51 17.98 109 LYS D CA 1
ATOM 2266 C CA B LYS D 1 44 ? 16.491 59.578 48.160 0.49 16.97 109 LYS D CA 1
ATOM 2267 C C . LYS D 1 44 ? 15.806 59.850 49.509 1.00 16.93 109 LYS D C 1
ATOM 2268 O O . LYS D 1 44 ? 15.586 58.898 50.229 1.00 17.99 109 LYS D O 1
ATOM 2279 N N . GLU D 1 45 ? 15.452 61.099 49.787 1.00 17.44 110 GLU D N 1
ATOM 2280 C CA . GLU D 1 45 ? 14.731 61.403 51.039 1.00 17.23 110 GLU D CA 1
ATOM 2281 C C . GLU D 1 45 ? 13.396 60.660 51.053 1.00 17.57 110 GLU D C 1
ATOM 2282 O O . GLU D 1 45 ? 13.047 60.074 52.054 1.00 16.14 110 GLU D O 1
ATOM 2288 N N . ASP D 1 46 ? 12.657 60.678 49.949 1.00 14.97 111 ASP D N 1
ATOM 2289 C CA . ASP D 1 46 ? 11.363 59.967 49.900 1.00 15.07 111 ASP D CA 1
ATOM 2290 C C . ASP D 1 46 ? 11.596 58.455 50.106 1.00 12.57 111 ASP D C 1
ATOM 2291 O O . ASP D 1 46 ? 10.812 57.804 50.810 1.00 12.66 111 ASP D O 1
ATOM 2296 N N . GLU D 1 47 ? 12.624 57.895 49.486 1.00 12.10 112 GLU D N 1
ATOM 2297 C CA A GLU D 1 47 ? 12.932 56.444 49.635 0.63 13.55 112 GLU D CA 1
ATOM 2298 C CA B GLU D 1 47 ? 12.952 56.448 49.625 0.37 13.77 112 GLU D CA 1
ATOM 2299 C C . GLU D 1 47 ? 13.264 56.115 51.091 1.00 11.74 112 GLU D C 1
ATOM 2300 O O . GLU D 1 47 ? 12.799 55.062 51.593 1.00 12.21 112 GLU D O 1
ATOM 2311 N N . GLU D 1 48 ? 14.013 56.978 51.763 1.00 13.45 113 GLU D N 1
ATOM 2312 C CA . GLU D 1 48 ? 14.374 56.751 53.180 1.00 15.55 113 GLU D CA 1
ATOM 2313 C C . GLU D 1 48 ? 13.113 56.802 54.048 1.00 15.56 113 GLU D C 1
ATOM 2314 O O . GLU D 1 48 ? 12.928 55.953 54.941 1.00 15.34 113 GLU D O 1
ATOM 2320 N N . GLN D 1 49 ? 12.212 57.735 53.770 1.00 14.91 114 GLN D N 1
ATOM 2321 C CA . GLN D 1 49 ? 10.947 57.866 54.527 1.00 13.21 114 GLN D CA 1
ATOM 2322 C C . GLN D 1 49 ? 10.070 56.644 54.240 1.00 13.71 114 GLN D C 1
ATOM 2323 O O . GLN D 1 49 ? 9.430 56.135 55.158 1.00 12.20 114 GLN D O 1
ATOM 2329 N N . LEU D 1 50 ? 10.092 56.123 53.006 1.00 11.70 115 LEU D N 1
ATOM 2330 C CA . LEU D 1 50 ? 9.287 54.940 52.668 1.00 11.17 115 LEU D CA 1
ATOM 2331 C C . LEU D 1 50 ? 9.828 53.759 53.465 1.00 11.40 115 LEU D C 1
ATOM 2332 O O . LEU D 1 50 ? 9.050 52.992 53.997 1.00 11.91 115 LEU D O 1
ATOM 2337 N N . MET D 1 51 ? 11.142 53.582 53.481 1.00 11.40 116 MET D N 1
ATOM 2338 C CA . MET D 1 51 ? 11.701 52.422 54.233 1.00 11.05 116 MET D CA 1
ATOM 2339 C C . MET D 1 51 ? 11.361 52.518 55.726 1.00 12.06 116 MET D C 1
ATOM 2340 O O . MET D 1 51 ? 11.006 51.493 56.318 1.00 12.75 116 MET D O 1
ATOM 2345 N N . THR D 1 52 ? 11.387 53.727 56.294 1.00 13.76 117 THR 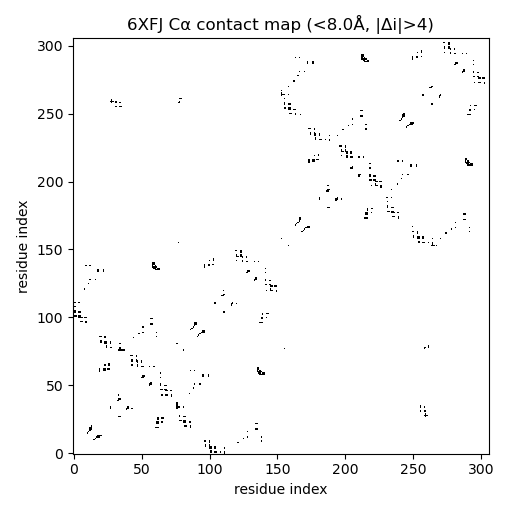D N 1
ATOM 2346 C CA . THR D 1 52 ? 10.976 53.912 57.689 1.00 14.33 117 THR D CA 1
ATOM 2347 C C . THR D 1 52 ? 9.539 53.413 57.860 1.00 13.39 117 THR D C 1
ATOM 2348 O O . THR D 1 52 ? 9.241 52.615 58.788 1.00 15.70 117 THR D O 1
ATOM 2352 N N A GLU D 1 53 ? 8.638 53.849 56.981 0.58 14.39 118 GLU D N 1
ATOM 2353 N N B GLU D 1 53 ? 8.625 53.871 56.995 0.42 14.21 118 GLU D N 1
ATOM 2354 C CA A GLU D 1 53 ? 7.208 53.513 57.188 0.58 13.51 118 GLU D CA 1
ATOM 2355 C CA B GLU D 1 53 ? 7.187 53.502 57.124 0.42 13.58 118 GLU D CA 1
ATOM 2356 C C A GLU D 1 53 ? 6.961 52.032 56.846 0.58 11.55 118 GLU D C 1
ATOM 2357 C C B GLU D 1 53 ? 7.030 51.993 56.893 0.42 11.44 118 GLU D C 1
ATOM 2358 O O A GLU D 1 53 ? 6.032 51.426 57.432 0.58 13.92 118 GLU D O 1
ATOM 2359 O O B GLU D 1 53 ? 6.289 51.307 57.609 0.42 12.21 118 GLU D O 1
ATOM 2370 N N . PHE D 1 54 ? 7.717 51.470 55.887 1.00 10.44 119 PHE D N 1
ATOM 2371 C CA . PHE D 1 54 ? 7.627 50.036 55.528 1.00 10.45 119 PHE D C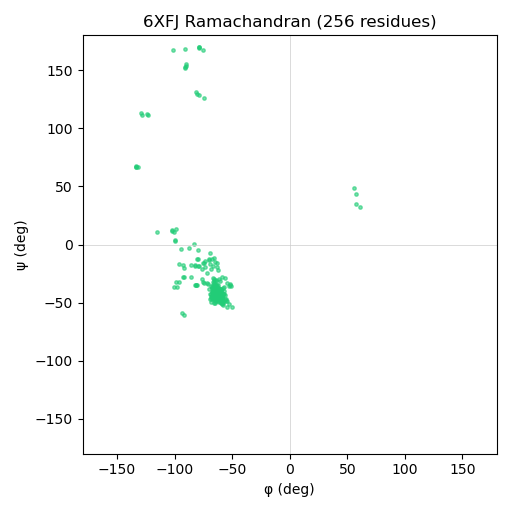A 1
ATOM 2372 C C . PHE D 1 54 ? 7.982 49.137 56.708 1.00 12.37 119 PHE D C 1
ATOM 2373 O O . PHE D 1 54 ? 7.243 48.195 57.010 1.00 13.19 119 PHE D O 1
ATOM 2381 N N . LYS D 1 55 ? 9.088 49.482 57.386 1.00 10.71 120 LYS D N 1
ATOM 2382 C CA . LYS D 1 55 ? 9.489 48.712 58.563 1.00 12.24 120 LYS D CA 1
ATOM 2383 C C . LYS D 1 55 ? 8.410 48.801 59.662 1.00 15.23 120 LYS D C 1
ATOM 2384 O O . LYS D 1 55 ? 8.166 47.789 60.330 1.00 15.09 120 LYS D O 1
ATOM 2390 N N . LYS D 1 56 ? 7.743 49.929 59.780 1.00 13.26 121 LYS D N 1
ATOM 2391 C CA . LYS D 1 56 ? 6.636 50.074 60.767 1.00 14.77 121 LYS D CA 1
ATOM 2392 C C . LYS D 1 56 ? 5.433 49.188 60.377 1.00 14.79 121 LYS D C 1
ATOM 2393 O O . LYS D 1 56 ? 4.871 48.401 61.181 1.00 15.30 121 LYS D O 1
ATOM 2399 N N . VAL D 1 57 ? 5.056 49.195 59.090 1.00 11.63 122 VAL D N 1
ATOM 2400 C CA . VAL D 1 57 ? 3.926 48.353 58.614 1.00 11.58 122 VAL D CA 1
ATOM 2401 C C . VAL D 1 57 ? 4.243 46.883 58.871 1.00 13.42 122 VAL D C 1
ATOM 2402 O O . VAL D 1 57 ? 3.351 46.155 59.287 1.00 13.28 122 VAL D O 1
ATOM 2406 N N . LEU D 1 58 ? 5.474 46.466 58.581 1.00 12.63 123 LEU D N 1
ATOM 2407 C CA . LEU D 1 58 ? 5.815 45.028 58.712 1.00 11.93 123 LEU D CA 1
ATOM 2408 C C . LEU D 1 58 ? 5.778 44.553 60.179 1.00 14.00 123 LEU D C 1
ATOM 2409 O O . LEU D 1 58 ? 5.639 43.402 60.405 1.00 17.43 123 LEU D O 1
ATOM 2414 N N . LEU D 1 59 ? 5.838 45.482 61.145 1.00 16.01 124 LEU D N 1
ATOM 2415 C CA . LEU D 1 59 ? 5.663 45.174 62.604 1.00 19.36 124 LEU D CA 1
ATOM 2416 C C . LEU D 1 59 ? 4.191 45.037 62.964 1.00 19.49 124 LEU D C 1
ATOM 2417 O O . LEU D 1 59 ? 3.949 44.581 64.115 1.00 21.98 124 LEU D O 1
ATOM 2422 N N . GLU D 1 60 ? 3.232 45.507 62.202 1.00 12.31 125 GLU D N 1
ATOM 2423 C CA . GLU D 1 60 ? 1.827 45.528 62.625 1.00 12.04 125 GLU D CA 1
ATOM 2424 C C . GLU D 1 60 ? 1.167 44.189 62.432 1.00 12.86 125 GLU D C 1
ATOM 2425 O O . GLU D 1 60 ? 1.184 43.648 61.287 1.00 13.57 125 GLU D O 1
ATOM 2431 N N . PRO D 1 61 ? 0.480 43.602 63.414 1.00 13.21 126 PRO D N 1
ATOM 2432 C CA . PRO D 1 61 ? -0.202 42.322 63.179 1.00 13.82 126 PRO D CA 1
ATOM 2433 C C . PRO D 1 61 ? -1.237 42.405 62.061 1.00 12.39 126 PRO D C 1
ATOM 2434 O O . PRO D 1 61 ? -1.431 41.371 61.388 1.00 12.38 126 PRO D O 1
ATOM 2438 N N . GLY D 1 62 ? -1.813 43.560 61.820 1.00 13.23 127 GLY D N 1
ATOM 2439 C CA . GLY D 1 62 ? -2.813 43.745 60.760 1.00 14.12 127 GLY D CA 1
ATOM 2440 C C . GLY D 1 62 ? -2.230 43.524 59.389 1.00 15.03 127 GLY D C 1
ATOM 2441 O O . GLY D 1 62 ? -3.051 43.329 58.456 1.00 18.05 127 GLY D O 1
ATOM 2442 N N . SER D 1 63 ? -0.911 43.501 59.261 1.00 14.10 128 SER D N 1
ATOM 2443 C CA . SER D 1 63 ? -0.228 43.363 57.965 1.00 15.97 128 SER D CA 1
ATOM 2444 C C . SER D 1 63 ? 0.563 42.059 57.904 1.00 12.65 128 SER D C 1
ATOM 2445 O O . SER D 1 63 ? 1.246 41.819 56.904 1.00 12.82 128 SER D O 1
ATOM 2448 N N . LYS D 1 64 ? 0.404 41.131 58.846 1.00 16.48 129 LYS D N 1
ATOM 2449 C CA . LYS D 1 64 ? 1.355 40.016 58.965 1.00 15.39 129 LYS D CA 1
ATOM 2450 C C . LYS D 1 64 ? 1.292 39.067 57.742 1.00 11.82 129 LYS D C 1
ATOM 2451 O O . LYS D 1 64 ? 2.242 38.422 57.528 1.00 12.93 129 LYS D O 1
ATOM 2457 N N . ASN D 1 65 ? 0.118 39.000 57.120 1.00 10.52 130 ASN D N 1
ATOM 2458 C CA . ASN D 1 65 ? -0.069 38.057 55.967 1.00 11.60 130 ASN D CA 1
ATOM 2459 C C . ASN D 1 65 ? -0.016 38.788 54.651 1.00 12.49 130 ASN D C 1
ATOM 2460 O O . ASN D 1 65 ? -0.313 38.122 53.623 1.00 15.06 130 ASN D O 1
ATOM 2465 N N . LEU D 1 66 ? 0.384 40.020 54.569 1.00 12.23 131 LEU D N 1
ATOM 2466 C CA . LEU D 1 66 ? 0.424 40.790 53.304 1.00 12.12 131 LEU D CA 1
ATOM 2467 C C . LEU D 1 66 ? 1.777 40.635 52.641 1.00 11.64 131 LEU D C 1
ATOM 2468 O O . LEU D 1 66 ? 2.805 40.310 53.197 1.00 11.10 131 LEU D O 1
ATOM 2473 N N . SER D 1 67 ? 1.732 40.761 51.307 1.00 9.16 132 SER D N 1
ATOM 2474 C CA . SER D 1 67 ? 2.934 40.573 50.477 1.00 9.63 132 SER D CA 1
ATOM 2475 C C . S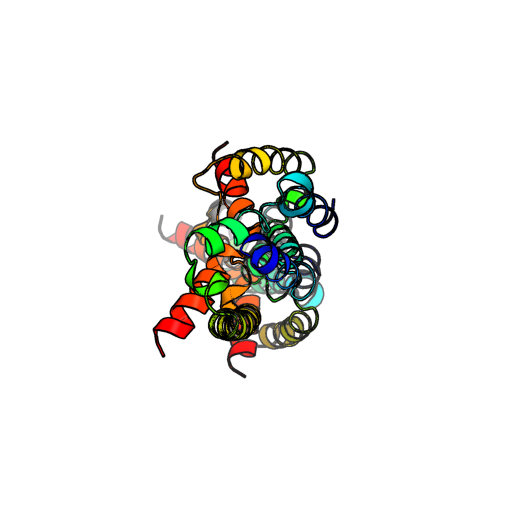ER D 1 67 ? 3.812 41.786 50.519 1.00 9.37 132 SER D C 1
ATOM 2476 O O . SER D 1 67 ? 3.385 42.860 51.020 1.00 8.81 132 SER D O 1
ATOM 2479 N N . ILE D 1 68 ? 5.009 41.693 49.987 1.00 9.48 133 ILE D N 1
ATOM 2480 C CA . ILE D 1 68 ? 5.871 42.880 49.892 1.00 9.62 133 ILE D CA 1
ATOM 2481 C C . ILE D 1 68 ? 5.166 43.955 49.097 1.00 9.05 133 ILE D C 1
ATOM 2482 O O . ILE D 1 68 ? 5.301 45.151 49.354 1.00 9.01 133 ILE D O 1
ATOM 2487 N N . TYR D 1 69 ? 4.489 43.590 47.960 1.00 9.11 134 TYR D N 1
ATOM 2488 C CA . TYR D 1 69 ? 3.784 44.618 47.171 1.00 9.32 134 TYR D CA 1
ATOM 2489 C C . TYR D 1 69 ? 2.757 45.324 48.044 1.00 8.48 134 TYR D C 1
ATOM 2490 O O . TYR D 1 69 ? 2.670 46.530 47.991 1.00 8.38 134 TYR D O 1
ATOM 2499 N N . GLN D 1 70 ? 1.901 44.549 48.705 1.00 8.38 135 GLN D N 1
ATOM 2500 C CA . GLN D 1 70 ? 0.799 45.160 49.485 1.00 8.81 135 GLN D CA 1
ATOM 2501 C C . GLN D 1 70 ? 1.325 46.030 50.636 1.00 8.88 135 GLN D C 1
ATOM 2502 O O . GLN D 1 70 ? 0.717 47.047 50.912 1.00 9.36 135 GLN D O 1
ATOM 2508 N N . THR D 1 71 ? 2.429 45.613 51.213 1.00 9.52 136 THR D N 1
ATOM 2509 C CA . THR D 1 71 ? 2.967 46.366 52.391 1.00 9.37 136 THR D CA 1
ATOM 2510 C C . THR D 1 71 ? 3.750 47.572 51.910 1.00 8.28 136 THR D C 1
ATOM 2511 O O . THR D 1 71 ? 3.673 48.628 52.539 1.00 8.96 136 THR D O 1
ATOM 2515 N N . LEU D 1 72 ? 4.460 47.500 50.786 1.00 8.65 137 LEU D N 1
ATOM 2516 C CA . LEU D 1 72 ? 5.058 48.717 50.194 1.00 9.04 137 LEU D CA 1
ATOM 2517 C C . LEU D 1 72 ? 3.948 49.720 49.839 1.00 9.09 137 LEU D C 1
ATOM 2518 O O . LEU D 1 72 ? 4.096 50.956 50.058 1.00 9.05 137 LEU D O 1
ATOM 2523 N N A LEU D 1 73 ? 2.869 49.235 49.183 0.54 9.44 138 LEU D N 1
ATOM 2524 N N B LEU D 1 73 ? 2.869 49.218 49.246 0.46 9.44 138 LEU D N 1
ATOM 2525 C CA A LEU D 1 73 ? 1.716 50.121 48.859 0.54 9.84 138 LEU D CA 1
ATOM 2526 C CA B LEU D 1 73 ? 1.763 50.112 48.859 0.46 9.89 138 LEU D CA 1
ATOM 2527 C C A LEU D 1 73 ? 1.227 50.753 50.159 0.54 9.61 138 LEU D C 1
ATOM 2528 C C B LEU D 1 73 ? 1.081 50.704 50.102 0.46 9.71 138 LEU D C 1
ATOM 2529 O O A LEU D 1 73 ? 1.062 51.986 50.176 0.54 8.59 138 LEU D O 1
ATOM 2530 O O B LEU D 1 73 ? 0.667 51.879 50.050 0.46 9.30 138 LEU D O 1
ATOM 2539 N N . ALA D 1 74 ? 0.953 49.935 51.178 1.00 9.49 139 ALA D N 1
ATOM 2540 C CA . ALA D 1 74 ? 0.400 50.465 52.457 1.00 10.31 139 ALA D CA 1
ATOM 2541 C C . ALA D 1 74 ? 1.334 51.540 52.985 1.00 9.79 139 ALA D C 1
ATOM 2542 O O . ALA D 1 74 ? 0.850 52.589 53.513 1.00 10.94 139 ALA D O 1
ATOM 2544 N N . ALA D 1 75 ? 2.631 51.295 52.978 1.00 9.54 140 ALA D N 1
ATOM 2545 C CA . ALA D 1 75 ? 3.631 52.260 53.501 1.00 10.86 140 ALA D CA 1
ATOM 2546 C C . ALA D 1 75 ? 3.595 53.537 52.669 1.00 9.82 140 ALA D C 1
ATOM 2547 O O . ALA D 1 75 ? 3.612 54.640 53.201 1.00 11.63 140 ALA D O 1
ATOM 2549 N N . HIS D 1 76 ? 3.492 53.397 51.375 1.00 9.00 141 HIS D N 1
ATOM 2550 C CA . HIS D 1 76 ? 3.385 54.545 50.455 1.00 9.00 141 HIS D CA 1
ATOM 2551 C C . HIS D 1 76 ? 2.129 55.375 50.784 1.00 10.18 141 HIS D C 1
ATOM 2552 O O . HIS D 1 76 ? 2.225 56.609 50.866 1.00 10.29 141 HIS D O 1
ATOM 2559 N N . GLU D 1 77 ? 0.998 54.724 50.972 1.00 9.72 142 GLU D N 1
ATOM 2560 C CA . GLU D 1 77 ? -0.256 55.436 51.302 1.00 13.03 142 GLU D CA 1
ATOM 2561 C C . GLU D 1 77 ? -0.125 56.154 52.644 1.00 14.02 142 GLU D C 1
ATOM 2562 O O . GLU D 1 77 ? -0.583 57.256 52.751 1.00 18.43 142 GLU D O 1
ATOM 2568 N N . ARG D 1 78 ? 0.539 55.551 53.601 1.00 13.63 143 ARG D N 1
ATOM 2569 C CA . ARG D 1 78 ? 0.735 56.220 54.895 1.00 16.48 143 ARG D CA 1
ATOM 2570 C C . ARG D 1 78 ? 1.616 57.448 54.735 1.00 18.22 143 ARG D C 1
ATOM 2571 O O . ARG D 1 78 ? 1.300 58.476 55.335 1.00 25.80 143 ARG D O 1
ATOM 2579 N N . LEU D 1 79 ? 2.682 57.324 53.958 1.00 16.46 144 LEU D N 1
ATOM 2580 C CA . LEU D 1 79 ? 3.642 58.431 53.781 1.00 17.82 144 LEU D CA 1
ATOM 2581 C C . LEU D 1 79 ? 2.928 59.589 53.082 1.00 20.17 144 LEU D C 1
ATOM 2582 O O . LEU D 1 79 ? 3.111 60.744 53.475 1.00 22.57 144 LEU D O 1
ATOM 2587 N N . GLN D 1 80 ? 2.049 59.306 52.132 1.00 17.35 145 GLN D N 1
ATOM 2588 C CA . GLN D 1 80 ? 1.322 60.359 51.423 1.00 21.25 145 GLN D CA 1
ATOM 2589 C C . GLN D 1 80 ? 0.394 61.065 52.401 1.00 28.64 145 GLN D C 1
ATOM 2590 O O . GLN D 1 80 ? 0.211 62.290 52.231 1.00 38.89 145 GLN D O 1
ATOM 2596 N N . ALA D 1 81 ? -0.132 60.382 53.425 1.00 32.13 146 ALA D N 1
ATOM 2597 C CA . ALA D 1 81 ? -0.961 61.070 54.454 1.00 36.09 146 ALA D CA 1
ATOM 2598 C C . ALA D 1 81 ? -0.080 61.814 55.488 1.00 38.69 146 ALA D C 1
ATOM 2599 O O . ALA D 1 81 ? -0.646 62.538 56.370 1.00 40.21 146 ALA D O 1
ATOM 2601 N N . LEU D 1 82 ? 1.251 61.677 55.406 1.00 45.37 147 LEU D N 1
ATOM 2602 C CA . LEU D 1 82 ? 2.249 62.386 56.265 1.00 52.01 147 LEU D CA 1
ATOM 2603 C C . LEU D 1 82 ? 3.143 63.262 55.374 1.00 61.26 147 LEU D C 1
ATOM 2604 O O . LEU D 1 82 ? 3.105 64.497 55.327 1.00 57.06 147 LEU D O 1
#

Nearest PDB structures (foldseek):
  6xfj-assembly2_D  TM=1.006E+00  e=2.367E-10  Salmonella enterica subsp. enterica serovar Typhimurium str. LT2
  6xfk-assembly1_A  TM=9.095E-01  e=4.145E-07  Salmonella enterica subsp. enterica serovar Typhimurium str. LT2
  6xfl-assembly1_A  TM=7.778E-01  e=2.514E-06  Salmonella enterica subsp. enterica serovar Typhimurium str. LT2
  6xfj-assembly2_D  TM=1.003E+00  e=4.231E-10  Salmonella enterica subsp. enterica serovar Typhimurium str. LT2
  6xfk-assembly1_A  TM=9.108E-01  e=8.515E-07  Salmonella enterica subsp. enterica serovar Typhimurium str. LT2

Solvent-accessible surface area: 15573 Å² total; per-residue (Å²): 90,17,71,130,12,7,50,79,0,4,65,16,4,38,119,131,34,100,8,10,98,89,2,0,36,33,0,0,59,91,26,35,77,3,10,106,34,120,65,48,4,96,110,0,17,70,29,0,93,107,0,10,131,64,110,74,10,94,35,52,1,0,27,41,0,0,58,32,0,11,97,88,34,111,87,173,62,22,0,68,142,5,7,59,99,0,4,42,20,3,36,114,75,49,108,6,9,119,93,2,0,63,27,0,0,113,96,30,56,77,16,65,170,26,78,109,43,21,99,94,0,17,75,20,0,78,98,0,9,132,63,105,75,9,102,28,53,1,0,28,46,0,0,51,30,0,27,93,87,32,131,92,173,74,50,9,77,146,8,10,65,99,0,6,41,19,2,35,111,76,50,107,6,9,112,97,2,0,66,24,0,0,113,94,28,51,66,7,66,187,33,183,122,39,20,119,90,0,19,80,19,0,79,100,1,10,131,67,103,69,6,76,26,56,1,1,29,46,0,0,50,31,0,14,94,87,34,127,95,177,94,19,80,47,12,7,50,98,0,3,64,16,4,39,130,124,34,109,5,7,110,57,1,0,70,7,0,0,18,18,25,7,52,0,36,166,32,145,113,39,15,112,77,0,16,73,33,0,94,113,0,8,132,59,108,75,10,93,34,53,2,0,30,42,0,0,55,30,0,11,101,91,34,109,100,116

Foldseek 3Di:
DVVVVVVVVCCCCCPVVVPQVVLVVVQCVVPVVLVVDVVVVVQLVVLLVVQCPDPVCVPPGNNVSSVVSVVVVVVD/DDPVVVCVVVCCCCCVVVVVQVVLVVVQCVVPVVCVVDVVVVVQLVVLLVVLCVDPVCVPPGNNVSSVVSVVVVVVD/DDPVVVCVVVCCCCCVVVVPQVVLVVVQCVVPVVCVVDVVVVVQLVVLLVVLCPDPVCVPPGNNVSSVVSVVVVVVD/DCVVVVVVVCCCCCVVVVPQVVLVVVLCVVPVVVVVDVVVVVQLVVLLVVQCPDPVCVPPGNNVSSVVSVVVVVVD

B-factor: mean 16.99, std 9.66, range [7.87, 77.77]

Organism: Salmonella typhimurium (strain LT2 / SGSC1412 / ATCC 700720) (NCBI:txid99287)

GO terms:
  GO:0009279 cell outer membrane (C, EXP)

InterPro domains:
  IPR006830 InvH outer membrane lipoprotein [PF04741] (61-140)